Protein AF-A0A3E1E1W8-F1 (afdb_monomer)

Foldseek 3Di:
DPQDDADFDDPVQLVQCVQWQKGWFQALDRLVLLVVVLVLLQVLLLVLLVVCVVVVNHDDSPVVDGSFARLLVRCVVPVVSSVVSQCCQQPPQGLNPLDQSVLCVQLPPSVLSRVCSNQVHQFKKWFSRKGKQWQHAPDPLSKFAWAQLCLLWDQLLLVFWKKKKKAWNAFDDQQAKAKWWRINQLVDGHWAWAFDPRNRHTYDDCVGDSDHSVNIDGRGHGHNMIMIGTSSIIMIIHHHNDNTITIIMIIIMGHPPRDALPPLDQPDADPQQDGDPVSVVPDLGSRFPPRLMAGSGDPPCRVRHDDSVSSVVSSVSVSSHDGDNPSHDDHHHDDPPDPDPDPDPPPPDDDDD

Nearest PDB structures (foldseek):
  7vbq-assembly1_B  TM=6.389E-01  e=2.151E-09  Talaromyces purpureogenus
  7eyr-assembly2_A  TM=6.290E-01  e=1.164E-08  Aspergillus sp.
  7eyr-assembly1_D-2  TM=5.834E-01  e=2.420E-08  Aspergillus sp.
  5zm2-assembly2_C  TM=5.161E-01  e=5.601E-09  Aspergillus stellatus
  7eyu-assembly1_B  TM=5.564E-01  e=1.046E-07  Aspergillus sp.

Radius of gyration: 21.66 Å; Cα contacts (8 Å, |Δi|>4): 683; chains: 1; bounding box: 50×72×65 Å

Mean predicted aligned error: 8.43 Å

Structure (mmCIF, N/CA/C/O backbone):
data_AF-A0A3E1E1W8-F1
#
_entry.id   AF-A0A3E1E1W8-F1
#
loop_
_atom_site.group_PDB
_atom_site.id
_atom_site.type_symbol
_atom_site.label_atom_id
_atom_site.label_alt_id
_atom_site.label_comp_id
_atom_site.label_asym_id
_atom_site.label_entity_id
_atom_site.label_seq_id
_atom_site.pdbx_PDB_ins_code
_atom_site.Cartn_x
_atom_site.Cartn_y
_atom_site.Cartn_z
_atom_site.occupancy
_atom_site.B_iso_or_equiv
_atom_site.auth_seq_id
_atom_site.auth_comp_id
_atom_site.auth_asym_id
_atom_site.auth_atom_id
_atom_site.pdbx_PDB_model_num
ATOM 1 N N . MET A 1 1 ? -23.566 7.976 -18.040 1.00 38.72 1 MET A N 1
ATOM 2 C CA . MET A 1 1 ? -23.782 7.044 -16.908 1.00 38.72 1 MET A CA 1
ATOM 3 C C . MET A 1 1 ? -23.600 7.811 -15.607 1.00 38.72 1 MET A C 1
ATOM 5 O O . MET A 1 1 ? -22.577 8.464 -15.456 1.00 38.72 1 MET A O 1
ATOM 9 N N . LYS A 1 2 ? -24.592 7.808 -14.705 1.00 37.69 2 LYS A N 1
ATOM 10 C CA . LYS A 1 2 ? -24.452 8.434 -13.379 1.00 37.69 2 LYS A CA 1
ATOM 11 C C . LYS A 1 2 ? -23.444 7.612 -12.574 1.00 37.69 2 LYS A C 1
ATOM 13 O O . LYS A 1 2 ? -23.681 6.432 -12.341 1.00 37.69 2 LYS A O 1
ATOM 18 N N . VAL A 1 3 ? -22.327 8.222 -12.187 1.00 45.84 3 VAL A N 1
ATOM 19 C CA . VAL A 1 3 ? -21.350 7.595 -11.290 1.00 45.84 3 VAL A CA 1
ATOM 20 C C . VAL A 1 3 ? -22.060 7.276 -9.965 1.00 45.84 3 VAL A C 1
ATOM 22 O O . VAL A 1 3 ? -22.682 8.181 -9.397 1.00 45.84 3 VAL A O 1
ATOM 25 N N . PRO A 1 4 ? -22.015 6.030 -9.459 1.00 51.06 4 PRO A N 1
ATOM 26 C CA . PRO A 1 4 ? 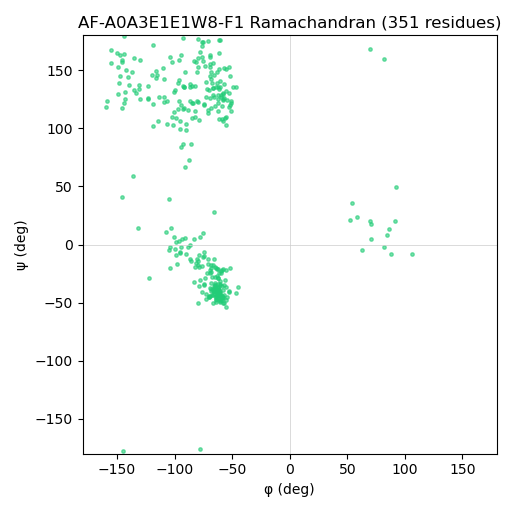-22.579 5.707 -8.156 1.00 51.06 4 PRO A CA 1
ATOM 27 C C . PRO A 1 4 ? -21.920 6.575 -7.079 1.00 51.06 4 PRO A C 1
ATOM 29 O O . PRO A 1 4 ? -20.697 6.591 -6.949 1.00 51.06 4 PRO A O 1
ATOM 32 N N . LYS A 1 5 ? -22.721 7.310 -6.301 1.00 53.84 5 LYS A N 1
ATOM 33 C CA . LYS A 1 5 ? -22.220 8.003 -5.106 1.00 53.84 5 LYS A CA 1
ATOM 34 C C . LYS A 1 5 ? -21.675 6.950 -4.136 1.00 53.84 5 LYS A C 1
ATOM 36 O O . LYS A 1 5 ? -22.346 5.939 -3.910 1.00 53.84 5 LYS A O 1
ATOM 41 N N . SER A 1 6 ? -20.488 7.180 -3.572 1.00 63.56 6 SER A N 1
ATOM 42 C CA . SER A 1 6 ? -19.969 6.300 -2.521 1.00 63.56 6 SER A CA 1
ATOM 43 C C . SER A 1 6 ? -20.934 6.323 -1.335 1.00 63.56 6 SER A C 1
ATOM 45 O O . SER A 1 6 ? -21.500 7.368 -0.998 1.00 63.56 6 SER A O 1
ATOM 47 N N . LYS A 1 7 ? -21.149 5.163 -0.720 1.00 76.50 7 LYS A N 1
ATOM 48 C CA . LYS A 1 7 ? -22.004 5.026 0.459 1.00 76.50 7 LYS A CA 1
ATOM 49 C C . LYS A 1 7 ? -21.125 4.741 1.678 1.00 76.50 7 LYS A C 1
ATOM 51 O O . LYS A 1 7 ? -20.144 4.011 1.530 1.00 76.50 7 LYS A O 1
ATOM 56 N N . PRO A 1 8 ? -21.450 5.296 2.858 1.00 88.94 8 PRO A N 1
ATOM 57 C CA . PRO A 1 8 ? -20.853 4.846 4.111 1.00 88.94 8 PRO A CA 1
ATOM 58 C C . PRO A 1 8 ? -21.004 3.329 4.274 1.00 88.94 8 PRO A C 1
ATOM 60 O O . PRO A 1 8 ? -21.952 2.743 3.741 1.00 88.94 8 PRO A O 1
ATOM 63 N N . LEU A 1 9 ? -20.091 2.702 5.019 1.00 96.44 9 LEU A N 1
ATOM 64 C CA . LEU A 1 9 ? -20.231 1.290 5.365 1.00 96.44 9 LEU A CA 1
ATOM 65 C C . LEU A 1 9 ? -21.503 1.080 6.195 1.00 96.44 9 LEU A C 1
ATOM 67 O O . LEU A 1 9 ? -21.795 1.842 7.115 1.00 96.44 9 LEU A O 1
ATOM 71 N N . THR A 1 10 ? -22.258 0.040 5.857 1.00 97.00 10 THR A N 1
ATOM 72 C CA . THR A 1 10 ? -23.434 -0.390 6.624 1.00 97.00 10 THR A CA 1
ATOM 73 C C . THR A 1 10 ? -23.018 -1.107 7.906 1.00 97.00 10 THR A C 1
ATOM 75 O O . THR A 1 10 ? -21.930 -1.681 7.978 1.00 97.00 10 THR A O 1
ATOM 78 N N . SER A 1 11 ? -23.907 -1.161 8.901 1.00 97.44 11 SER A N 1
ATOM 79 C CA . SER A 1 11 ? -23.671 -1.943 10.121 1.00 97.44 11 SER A CA 1
ATOM 80 C C . SER A 1 11 ? -23.404 -3.421 9.822 1.00 97.44 11 SER A C 1
ATOM 82 O O . SER A 1 11 ? -22.542 -4.008 10.468 1.00 97.44 11 SER A O 1
ATOM 84 N N . GLN A 1 12 ? -24.051 -4.007 8.800 1.00 98.25 12 GLN A N 1
ATOM 85 C CA . GLN A 1 12 ? -23.760 -5.386 8.387 1.00 98.25 12 GLN A CA 1
ATOM 86 C C . GLN A 1 12 ? -22.336 -5.540 7.839 1.00 98.25 12 GLN A C 1
ATOM 88 O O . GLN A 1 12 ? -21.677 -6.532 8.126 1.00 98.25 12 GLN A O 1
ATOM 93 N N . GLN A 1 13 ? -21.831 -4.567 7.074 1.00 98.44 13 GLN A N 1
ATOM 94 C CA . GLN A 1 13 ? -20.452 -4.602 6.571 1.00 98.44 13 GLN A CA 1
ATOM 95 C C . GLN A 1 13 ? -19.421 -4.444 7.693 1.00 98.44 13 GLN A C 1
ATOM 97 O O . GLN A 1 13 ? -18.386 -5.108 7.661 1.00 98.44 13 GLN A O 1
ATOM 102 N N . VAL A 1 14 ? -19.700 -3.590 8.682 1.00 98.56 14 VAL A N 1
ATOM 103 C CA . VAL A 1 14 ? -18.845 -3.438 9.869 1.00 98.56 14 VAL A CA 1
ATOM 104 C C . VAL A 1 14 ? -18.831 -4.738 10.676 1.00 98.56 14 VAL A C 1
ATOM 106 O O . VAL A 1 14 ? -17.761 -5.249 10.997 1.00 98.56 14 VAL A O 1
ATOM 109 N N . GLN A 1 15 ? -20.001 -5.329 10.931 1.00 98.56 15 GLN A N 1
ATOM 110 C CA . GLN A 1 15 ? -20.110 -6.619 11.612 1.00 98.56 15 GLN A CA 1
ATOM 111 C C . GLN A 1 15 ? -19.355 -7.724 10.858 1.00 98.56 15 GLN A C 1
ATOM 113 O O . GLN A 1 15 ? -18.538 -8.417 11.461 1.00 98.56 15 GLN A O 1
ATOM 118 N N . PHE A 1 16 ? -19.549 -7.823 9.539 1.00 98.69 16 PHE A N 1
ATOM 119 C CA . PHE A 1 16 ? -18.832 -8.769 8.683 1.00 98.69 16 PHE A CA 1
ATOM 120 C C . PHE A 1 16 ? -17.314 -8.625 8.828 1.00 98.69 16 PHE A C 1
ATOM 122 O O . PHE A 1 16 ? -16.615 -9.618 8.991 1.00 98.69 16 PHE A O 1
ATOM 129 N N . PHE A 1 17 ? -16.791 -7.396 8.829 1.00 98.69 17 PHE A N 1
ATOM 130 C CA . PHE A 1 17 ? -15.360 -7.158 9.007 1.00 98.69 17 PHE A CA 1
ATOM 131 C C . PHE A 1 17 ? -14.835 -7.694 10.346 1.00 98.69 17 PHE A C 1
ATOM 133 O O . PHE A 1 17 ? -13.799 -8.359 10.381 1.00 98.69 17 PHE A O 1
ATOM 140 N N . HIS A 1 18 ? -15.543 -7.447 11.451 1.00 98.38 18 HIS A N 1
ATOM 141 C CA . HIS A 1 18 ? -15.140 -7.966 12.762 1.00 98.38 18 HIS A CA 1
ATOM 142 C C . HIS A 1 18 ? -15.272 -9.493 12.853 1.00 98.38 18 HIS A C 1
ATOM 144 O O . HIS A 1 18 ? -14.469 -10.154 13.525 1.00 98.38 18 HIS A O 1
ATOM 150 N N . GLU A 1 19 ? -16.256 -10.067 12.162 1.00 98.31 19 GLU A N 1
ATOM 151 C CA . GLU A 1 19 ? -16.491 -11.506 12.122 1.00 98.31 19 GLU A CA 1
ATOM 152 C C . GLU A 1 19 ? -15.442 -12.253 11.298 1.00 98.31 19 GLU A C 1
ATOM 154 O O . GLU A 1 19 ? -14.867 -13.232 11.778 1.00 98.31 19 GLU A O 1
ATOM 159 N N . GLU A 1 20 ? -15.148 -11.750 10.104 1.00 98.44 20 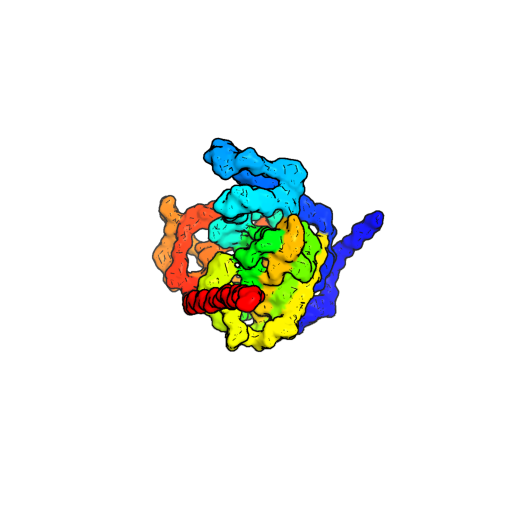GLU A N 1
ATOM 160 C CA . GLU A 1 20 ? -14.332 -12.413 9.091 1.00 98.44 20 GLU A CA 1
ATOM 161 C C . GLU A 1 20 ? -12.872 -11.944 9.070 1.00 98.44 20 GLU A C 1
ATOM 163 O O . GLU A 1 20 ? -12.020 -12.621 8.499 1.00 98.44 20 GLU A O 1
ATOM 168 N N . GLY A 1 21 ? -12.560 -10.801 9.682 1.00 98.31 21 GLY A N 1
ATOM 169 C CA . GLY A 1 21 ? -11.220 -10.202 9.684 1.00 98.31 21 GLY A CA 1
ATOM 170 C C . GLY A 1 21 ? -10.896 -9.398 8.424 1.00 98.31 21 GLY A C 1
ATOM 171 O O . GLY A 1 21 ? -9.827 -8.791 8.339 1.00 98.31 21 GLY A O 1
ATOM 172 N N . TYR A 1 22 ? -11.816 -9.354 7.458 1.00 98.75 22 TYR A N 1
ATOM 173 C CA . TYR A 1 22 ? -11.664 -8.614 6.213 1.00 98.75 22 TYR A CA 1
ATOM 174 C C . TYR A 1 22 ? -13.002 -8.067 5.702 1.00 98.75 22 TYR A C 1
ATOM 176 O O . TYR A 1 22 ? -14.071 -8.527 6.092 1.00 98.75 22 TYR A O 1
ATOM 184 N N . LEU A 1 23 ? -12.942 -7.101 4.786 1.00 98.75 23 LEU A N 1
ATOM 185 C CA . LEU A 1 23 ? -14.091 -6.600 4.034 1.00 98.75 23 LEU A CA 1
ATOM 186 C C . LEU A 1 23 ? -13.638 -6.134 2.650 1.00 98.75 23 LEU A C 1
ATOM 188 O O . LEU A 1 23 ? -12.725 -5.322 2.532 1.00 98.75 23 LEU A O 1
ATOM 192 N N . ILE A 1 24 ? -14.309 -6.600 1.596 1.00 98.50 24 ILE A N 1
ATOM 193 C CA . ILE A 1 24 ? -14.113 -6.091 0.233 1.00 98.50 24 ILE A CA 1
ATOM 194 C C . ILE A 1 24 ? -15.231 -5.088 -0.052 1.00 98.50 24 ILE A C 1
ATOM 196 O O . ILE A 1 24 ? -16.389 -5.469 -0.213 1.00 98.50 24 ILE A O 1
ATOM 200 N N . ALA A 1 25 ? -14.891 -3.803 -0.116 1.00 97.81 25 ALA A N 1
ATOM 201 C CA . ALA A 1 25 ? -15.823 -2.729 -0.435 1.00 97.81 25 ALA A CA 1
ATOM 202 C C . ALA A 1 25 ? -15.545 -2.221 -1.862 1.00 97.81 25 ALA A C 1
ATOM 204 O O . ALA A 1 25 ? -14.565 -1.509 -2.069 1.00 97.81 25 ALA A O 1
ATOM 205 N N . PRO A 1 26 ? -16.362 -2.566 -2.872 1.00 95.88 26 PRO A N 1
ATOM 206 C CA . PRO A 1 26 ? -16.028 -2.333 -4.283 1.00 95.88 26 PRO A CA 1
ATOM 207 C C . PRO A 1 26 ? -16.151 -0.871 -4.746 1.00 95.88 26 PRO A C 1
ATOM 209 O O . PRO A 1 26 ? -15.828 -0.572 -5.888 1.00 95.88 26 PRO A O 1
ATOM 212 N N . ASN A 1 27 ? -16.654 0.037 -3.907 1.00 93.25 27 ASN A N 1
ATOM 213 C CA . ASN A 1 27 ? -17.068 1.383 -4.315 1.00 93.25 27 ASN A CA 1
ATOM 214 C C . ASN A 1 27 ? -16.821 2.452 -3.235 1.00 93.25 27 ASN A C 1
ATOM 216 O O . ASN A 1 27 ? -17.666 3.325 -3.008 1.00 93.25 27 ASN A O 1
ATOM 220 N N . VAL A 1 28 ? -15.671 2.381 -2.557 1.00 96.44 28 VAL A N 1
ATOM 221 C CA . VAL A 1 28 ? -15.261 3.414 -1.587 1.00 96.44 28 VAL A CA 1
ATOM 222 C C . VAL A 1 28 ? -14.930 4.718 -2.309 1.00 96.44 28 VAL A C 1
ATOM 224 O O . VAL A 1 28 ? -15.396 5.776 -1.897 1.00 96.44 28 VAL A O 1
ATOM 227 N N . PHE A 1 29 ? -14.188 4.638 -3.411 1.00 96.44 29 PHE A N 1
ATOM 228 C CA . PHE A 1 29 ? -13.857 5.755 -4.286 1.00 96.44 29 PHE A CA 1
ATOM 229 C C . PHE A 1 29 ? -14.588 5.623 -5.623 1.00 96.44 29 PHE A C 1
ATOM 231 O O . PHE A 1 29 ? -14.852 4.527 -6.118 1.00 96.44 29 PHE A O 1
ATOM 238 N N . ASN A 1 30 ? -14.860 6.757 -6.257 1.00 94.25 30 ASN A N 1
ATOM 239 C CA . ASN A 1 30 ? -15.028 6.805 -7.701 1.00 94.25 30 ASN A CA 1
ATOM 240 C C . ASN A 1 30 ? -13.639 6.608 -8.340 1.00 94.25 30 ASN A C 1
ATOM 242 O O . ASN A 1 30 ? -12.708 7.293 -7.919 1.00 94.25 30 ASN A O 1
ATOM 246 N N . PRO A 1 31 ? -13.470 5.752 -9.366 1.00 94.69 31 PRO A N 1
ATOM 247 C CA . PRO A 1 31 ? -12.201 5.614 -10.084 1.00 94.69 31 PRO A CA 1
ATOM 248 C C . PRO A 1 31 ? -11.521 6.942 -10.452 1.00 94.69 31 PRO A C 1
ATOM 250 O O . PRO A 1 31 ? -10.301 7.041 -10.345 1.00 94.69 31 PRO A O 1
ATOM 253 N N . ALA A 1 32 ? -12.302 7.972 -10.808 1.00 96.12 32 ALA A N 1
ATOM 254 C CA . ALA A 1 32 ? -11.789 9.305 -11.135 1.00 96.12 32 ALA A CA 1
ATOM 255 C C . ALA A 1 32 ? -11.056 9.998 -9.967 1.00 96.12 32 ALA A C 1
ATOM 257 O O . ALA A 1 32 ? -10.143 10.778 -10.210 1.00 96.12 32 ALA A O 1
ATOM 258 N N . GLU A 1 33 ? -11.411 9.693 -8.714 1.00 96.69 33 GLU A N 1
ATOM 259 C CA . GLU A 1 33 ? -10.742 10.226 -7.514 1.00 96.69 33 GLU A CA 1
ATOM 260 C C . GLU A 1 33 ? -9.335 9.632 -7.323 1.00 96.69 33 GLU A C 1
ATOM 262 O O . GLU A 1 33 ? -8.528 10.195 -6.595 1.00 96.69 33 GLU A O 1
ATOM 267 N N . LEU A 1 34 ? -9.012 8.518 -7.996 1.00 97.94 34 LEU A N 1
ATOM 268 C CA . LEU A 1 34 ? -7.686 7.889 -7.957 1.00 97.94 34 LEU A CA 1
ATOM 269 C C . LEU A 1 34 ? -6.804 8.259 -9.164 1.00 97.94 34 LEU A C 1
ATOM 271 O O . LEU A 1 34 ? -5.617 7.922 -9.185 1.00 97.94 34 LEU A O 1
ATOM 275 N N . GLU A 1 35 ? -7.351 8.930 -10.183 1.00 98.00 35 GLU A N 1
ATOM 276 C CA . GLU A 1 35 ? -6.584 9.320 -11.374 1.00 98.00 35 GLU A CA 1
ATOM 277 C C . GLU A 1 35 ? -5.475 10.353 -11.101 1.00 98.00 35 GLU A C 1
ATOM 279 O O . GLU A 1 35 ? -4.412 10.200 -11.708 1.00 98.00 35 GLU A O 1
ATOM 284 N N . PRO A 1 36 ? -5.624 11.339 -10.186 1.00 98.62 36 PRO A N 1
ATOM 285 C CA . PRO A 1 36 ? -4.515 12.220 -9.812 1.00 98.62 36 PRO A CA 1
ATOM 286 C C . PRO A 1 36 ? -3.292 11.434 -9.326 1.00 98.62 36 PRO A C 1
ATOM 288 O O . PRO A 1 36 ? -2.196 11.600 -9.860 1.00 98.62 36 PRO A O 1
ATOM 291 N N . LEU A 1 37 ? -3.491 10.471 -8.419 1.00 98.56 37 LEU A N 1
ATOM 292 C CA . LEU A 1 37 ? -2.411 9.615 -7.925 1.00 98.56 37 LEU A CA 1
ATOM 293 C C . LEU A 1 37 ? -1.798 8.754 -9.040 1.00 98.56 37 LEU A C 1
ATOM 295 O O . LEU A 1 37 ? -0.576 8.626 -9.128 1.00 98.56 37 LEU A O 1
ATOM 299 N N . ARG A 1 38 ? -2.619 8.180 -9.928 1.00 98.31 38 ARG A N 1
ATOM 300 C CA . ARG A 1 38 ? -2.123 7.411 -11.087 1.00 98.31 38 ARG A CA 1
ATOM 301 C C . ARG A 1 38 ? -1.260 8.268 -12.010 1.00 98.31 38 ARG A C 1
ATOM 303 O O . ARG A 1 38 ? -0.216 7.805 -12.472 1.00 98.31 38 ARG A O 1
ATOM 310 N N . LYS A 1 39 ? -1.673 9.511 -12.266 1.00 98.56 39 LYS A N 1
ATOM 311 C CA . LYS A 1 39 ? -0.913 10.471 -13.070 1.00 98.56 39 LYS A CA 1
ATOM 312 C C . LYS A 1 39 ? 0.414 10.819 -12.393 1.00 98.56 39 LYS A C 1
ATOM 314 O O . LYS A 1 39 ? 1.452 10.671 -13.034 1.00 98.56 39 LYS A O 1
ATOM 319 N N . ALA A 1 40 ? 0.396 11.161 -11.107 1.00 98.56 40 ALA A N 1
ATOM 320 C CA . ALA A 1 40 ? 1.594 11.515 -10.347 1.00 98.56 40 ALA A CA 1
ATOM 321 C C . ALA A 1 40 ? 2.612 10.356 -10.289 1.00 98.56 40 ALA A C 1
ATOM 323 O O . ALA A 1 40 ? 3.811 10.546 -10.503 1.00 98.56 40 ALA A O 1
ATOM 324 N N . LEU A 1 41 ? 2.144 9.115 -10.106 1.00 98.44 41 LEU A N 1
ATOM 325 C CA . LEU A 1 41 ? 3.000 7.926 -10.190 1.00 98.44 41 LEU A CA 1
ATOM 326 C C . LEU A 1 41 ? 3.567 7.717 -11.601 1.00 98.44 41 LEU A C 1
ATOM 328 O O . LEU A 1 41 ? 4.732 7.342 -11.753 1.00 98.44 41 LEU A O 1
ATOM 332 N N . HIS A 1 42 ? 2.774 7.958 -12.648 1.00 98.50 42 HIS A N 1
ATOM 333 C CA . HIS A 1 42 ? 3.254 7.856 -14.025 1.00 98.50 42 HIS A CA 1
ATOM 334 C C . HIS A 1 42 ? 4.331 8.906 -14.342 1.00 98.50 42 HIS A C 1
ATOM 336 O O . HIS A 1 42 ? 5.327 8.587 -14.994 1.00 98.50 42 HIS A O 1
ATOM 342 N N . GLU A 1 43 ? 4.168 10.130 -13.847 1.00 98.44 43 GLU A N 1
ATOM 343 C CA . GLU A 1 43 ? 5.152 11.209 -13.964 1.00 98.44 43 GLU A CA 1
ATOM 344 C C . GLU A 1 43 ? 6.434 10.894 -13.184 1.00 98.44 43 GLU A C 1
ATOM 346 O O . GLU A 1 43 ? 7.534 11.115 -13.689 1.00 98.44 43 GLU A O 1
ATOM 351 N N . ALA A 1 44 ? 6.327 10.275 -12.007 1.00 98.06 44 ALA A N 1
ATOM 352 C CA . ALA A 1 44 ? 7.487 9.798 -11.256 1.00 98.06 44 ALA A CA 1
ATOM 353 C C . ALA A 1 44 ? 8.271 8.709 -12.014 1.00 98.06 44 ALA A C 1
ATOM 355 O O . ALA A 1 44 ? 9.506 8.731 -12.038 1.00 98.06 44 ALA A O 1
ATOM 356 N N . ILE A 1 45 ? 7.571 7.792 -12.697 1.00 98.25 45 ILE A N 1
ATOM 357 C CA . ILE A 1 45 ? 8.196 6.818 -13.607 1.00 98.25 45 ILE A CA 1
ATOM 358 C C . ILE A 1 45 ? 8.893 7.540 -14.768 1.00 98.25 45 ILE A C 1
ATOM 360 O O . ILE A 1 45 ? 10.030 7.198 -15.092 1.00 98.25 45 ILE A O 1
ATOM 364 N N . ASP A 1 46 ? 8.246 8.538 -15.384 1.00 98.31 46 ASP A N 1
ATOM 365 C CA . ASP A 1 46 ? 8.831 9.335 -16.473 1.00 98.31 46 ASP A CA 1
ATOM 366 C C . ASP A 1 46 ? 10.121 10.026 -16.036 1.00 98.31 46 ASP A C 1
ATOM 368 O O . ASP A 1 46 ? 11.154 9.881 -16.693 1.00 98.31 46 ASP A O 1
ATOM 372 N N . LYS A 1 47 ? 10.076 10.714 -14.892 1.00 98.12 47 LYS A N 1
ATOM 373 C CA . LYS A 1 47 ? 11.219 11.405 -14.299 1.00 98.12 47 LYS A CA 1
ATOM 374 C C . LYS A 1 47 ? 12.390 10.448 -14.104 1.00 98.12 47 LYS A C 1
ATOM 376 O O . LYS A 1 47 ? 13.473 10.688 -14.638 1.00 98.12 47 LYS A O 1
ATOM 381 N N . LYS A 1 48 ? 12.172 9.320 -13.417 1.00 97.88 48 LYS A N 1
ATOM 382 C CA . LYS A 1 48 ? 13.247 8.353 -13.158 1.00 97.88 48 LYS A CA 1
ATOM 383 C C . LYS A 1 48 ? 13.769 7.707 -14.446 1.00 97.88 48 LYS A C 1
ATOM 385 O O . LYS A 1 48 ? 14.971 7.496 -14.578 1.00 97.88 48 LYS A O 1
ATOM 390 N N . ALA A 1 49 ? 12.904 7.440 -15.426 1.00 98.06 49 ALA A N 1
ATOM 391 C CA . ALA A 1 49 ? 13.319 6.927 -16.731 1.00 98.06 49 ALA A CA 1
ATOM 392 C C . ALA A 1 49 ? 14.200 7.928 -17.502 1.00 98.06 49 ALA A C 1
ATOM 394 O O . ALA A 1 49 ? 15.174 7.522 -18.137 1.00 98.06 49 ALA A O 1
ATOM 395 N N . ARG A 1 50 ? 13.895 9.233 -17.436 1.00 98.38 50 ARG A N 1
ATOM 396 C CA . ARG A 1 50 ? 14.728 10.290 -18.035 1.00 98.38 50 ARG A CA 1
ATOM 397 C C . ARG A 1 50 ? 16.087 10.401 -17.362 1.00 98.38 50 ARG A C 1
ATOM 399 O O . ARG A 1 50 ? 17.079 10.491 -18.074 1.00 98.38 50 ARG A O 1
ATOM 406 N N . GLU A 1 51 ? 16.141 10.328 -16.034 1.00 98.31 51 GLU A N 1
ATOM 407 C CA . GLU A 1 51 ? 17.404 10.296 -15.284 1.00 98.31 51 GLU A CA 1
ATOM 408 C C . GLU A 1 51 ? 18.267 9.092 -15.700 1.00 98.31 51 GLU A C 1
ATOM 410 O O . GLU A 1 51 ? 19.447 9.244 -16.011 1.00 98.31 51 GLU A O 1
ATOM 415 N N . LEU A 1 52 ? 17.668 7.899 -15.802 1.00 98.25 52 LEU A N 1
ATOM 416 C CA . LEU A 1 52 ? 18.365 6.694 -16.264 1.00 98.25 52 LEU A CA 1
ATOM 417 C C . LEU A 1 52 ? 18.852 6.819 -17.713 1.00 98.25 52 LEU A C 1
ATOM 419 O O . LEU A 1 52 ? 19.950 6.366 -18.034 1.00 98.25 52 LEU A O 1
ATOM 423 N N . LYS A 1 53 ? 18.063 7.440 -18.595 1.00 97.75 53 LYS A N 1
ATOM 424 C CA . LYS A 1 53 ? 18.472 7.696 -19.980 1.00 97.75 53 LYS A CA 1
ATOM 425 C C . LYS A 1 53 ? 19.613 8.708 -20.065 1.00 97.75 53 LYS A C 1
ATOM 427 O O . LYS A 1 53 ? 20.560 8.467 -20.807 1.00 97.75 53 LYS A O 1
ATOM 432 N N . ALA A 1 54 ? 19.546 9.798 -19.303 1.00 98.19 54 ALA A N 1
ATOM 433 C CA . ALA A 1 54 ? 20.613 10.795 -19.226 1.00 98.19 54 ALA A CA 1
ATOM 434 C C . ALA A 1 54 ? 21.926 10.182 -18.709 1.00 98.19 54 ALA A C 1
ATOM 436 O O . ALA A 1 54 ? 22.995 10.519 -19.202 1.00 98.19 54 ALA A O 1
ATOM 437 N N . ALA A 1 55 ? 21.841 9.211 -17.796 1.00 97.69 55 ALA A N 1
ATOM 438 C CA . ALA A 1 55 ? 22.981 8.427 -17.323 1.00 97.69 55 ALA A CA 1
ATOM 439 C C . ALA A 1 55 ? 23.436 7.312 -18.294 1.00 97.69 55 ALA A C 1
ATOM 441 O O . ALA A 1 55 ? 24.246 6.468 -17.916 1.00 97.69 55 ALA A O 1
ATOM 442 N N . GLY A 1 56 ? 22.878 7.231 -19.508 1.00 97.50 56 GLY A N 1
ATOM 443 C CA . GLY A 1 56 ? 23.209 6.199 -20.499 1.00 97.50 56 GLY A CA 1
ATOM 444 C C . GLY A 1 56 ? 22.710 4.787 -20.162 1.00 97.50 56 GLY A C 1
ATOM 445 O O . GLY A 1 56 ? 22.979 3.848 -20.908 1.00 97.50 56 GLY A O 1
ATOM 446 N N . LYS A 1 57 ? 21.953 4.613 -19.070 1.00 97.00 57 LYS A N 1
ATOM 447 C CA . LYS A 1 57 ? 21.472 3.305 -18.596 1.00 97.00 57 LYS A CA 1
ATOM 448 C C . LYS A 1 57 ? 20.217 2.822 -19.317 1.00 97.00 57 LYS A C 1
ATOM 450 O O . LYS A 1 57 ? 19.925 1.630 -19.285 1.00 97.00 57 LYS A O 1
ATOM 455 N N . LEU A 1 58 ? 19.464 3.716 -19.962 1.00 96.38 58 LEU A N 1
ATOM 456 C CA . LEU A 1 58 ? 18.205 3.392 -20.637 1.00 96.38 58 LEU A CA 1
ATOM 457 C C . LEU A 1 58 ? 18.174 3.934 -22.074 1.00 96.38 58 LEU A C 1
ATOM 459 O O . LEU A 1 58 ? 18.316 5.133 -22.295 1.00 96.38 58 LEU A O 1
ATOM 463 N N . LYS A 1 59 ? 17.921 3.063 -23.060 1.00 94.88 59 LYS A N 1
ATOM 464 C CA . LYS A 1 59 ? 17.820 3.456 -24.481 1.00 94.88 59 LYS A CA 1
ATOM 465 C C . LYS A 1 59 ? 16.450 4.067 -24.812 1.00 94.88 59 LYS A C 1
ATOM 467 O O . LYS A 1 59 ? 16.357 5.160 -25.387 1.00 94.88 59 LYS A O 1
ATOM 472 N N . ASN A 1 60 ? 15.378 3.376 -24.420 1.00 96.50 60 ASN A N 1
ATOM 473 C CA . ASN A 1 60 ? 13.998 3.746 -24.726 1.00 96.50 60 ASN A CA 1
ATOM 474 C C . ASN A 1 60 ? 13.253 4.236 -23.475 1.00 96.50 60 ASN A C 1
ATOM 476 O O . ASN A 1 60 ? 13.197 3.550 -22.462 1.00 96.50 60 ASN A O 1
ATOM 480 N N . LEU A 1 61 ? 12.644 5.423 -23.559 1.00 96.88 61 LEU A N 1
ATOM 481 C CA . LEU A 1 61 ? 11.832 5.985 -22.472 1.00 96.88 61 LEU A CA 1
ATOM 482 C C . LEU A 1 61 ? 10.447 5.339 -22.363 1.00 96.88 61 LEU A C 1
ATOM 484 O O . LEU A 1 61 ? 9.782 5.513 -21.340 1.00 96.88 61 LEU A O 1
ATOM 488 N N . HIS A 1 62 ? 9.992 4.665 -23.426 1.00 97.81 62 HIS A N 1
ATOM 489 C CA . HIS A 1 62 ? 8.645 4.107 -23.557 1.00 97.81 62 HIS A CA 1
ATOM 490 C C . HIS A 1 62 ? 7.532 5.145 -23.332 1.00 97.81 62 HIS A C 1
ATOM 492 O O . HIS A 1 62 ? 6.480 4.827 -22.787 1.00 97.81 62 HIS A O 1
ATOM 498 N N . SER A 1 63 ? 7.746 6.395 -23.759 1.00 96.00 63 SER A N 1
ATOM 499 C CA . SER A 1 63 ? 6.849 7.536 -23.489 1.00 96.00 63 SER A CA 1
ATOM 500 C C . SER A 1 63 ? 5.455 7.422 -24.115 1.00 96.00 63 SER A C 1
ATOM 502 O O . SER A 1 63 ? 4.531 8.087 -23.663 1.00 96.00 63 SER A O 1
ATOM 504 N N . ARG A 1 64 ? 5.285 6.573 -25.138 1.00 96.88 64 ARG A N 1
ATOM 505 C CA . ARG A 1 64 ? 3.975 6.275 -25.747 1.00 96.88 64 ARG A CA 1
ATOM 506 C C . ARG A 1 64 ? 3.155 5.253 -24.949 1.00 96.88 64 ARG A C 1
ATOM 508 O O . ARG A 1 64 ? 1.981 5.061 -25.247 1.00 96.88 64 ARG A O 1
ATOM 515 N N . LEU A 1 65 ? 3.759 4.558 -23.981 1.00 97.69 65 LEU A N 1
ATOM 516 C CA . LEU A 1 65 ? 3.055 3.586 -23.146 1.00 97.69 65 LEU A CA 1
ATOM 517 C C . LEU A 1 65 ? 2.409 4.279 -21.947 1.00 97.69 65 LEU A C 1
ATOM 519 O O . LEU A 1 65 ? 3.022 5.118 -21.295 1.00 97.69 65 LEU A O 1
ATOM 523 N N . GLY A 1 66 ? 1.179 3.877 -21.630 1.00 96.94 66 GLY A N 1
ATOM 524 C CA . GLY A 1 66 ? 0.463 4.370 -20.456 1.00 96.94 66 GLY A CA 1
ATOM 525 C C . GLY A 1 66 ? 0.954 3.771 -19.133 1.00 96.94 66 GLY A C 1
ATOM 526 O O . GLY A 1 66 ? 1.740 2.815 -19.102 1.00 96.94 66 GLY A O 1
ATOM 527 N N . PHE A 1 67 ? 0.392 4.292 -18.038 1.00 97.19 67 PHE A N 1
ATOM 528 C CA . PHE A 1 67 ? 0.717 3.954 -16.645 1.00 97.19 67 PHE A CA 1
ATOM 529 C C . PHE A 1 67 ? 0.812 2.442 -16.366 1.00 97.19 67 PHE A C 1
ATOM 531 O O . PHE A 1 67 ? 1.751 1.964 -15.728 1.00 97.19 67 PHE A O 1
ATOM 538 N N . ASN A 1 68 ? -0.104 1.651 -16.930 1.00 97.06 68 ASN A N 1
ATOM 539 C CA . ASN A 1 68 ? -0.179 0.210 -16.674 1.00 97.06 68 ASN A CA 1
ATOM 540 C C . ASN A 1 68 ? 0.847 -0.624 -17.461 1.00 97.06 68 ASN A C 1
ATOM 542 O O . ASN A 1 68 ? 0.967 -1.822 -17.218 1.00 97.06 68 ASN A O 1
ATOM 546 N N . LYS A 1 69 ? 1.578 -0.043 -18.421 1.00 97.62 69 LYS A N 1
ATOM 547 C CA . LYS A 1 69 ? 2.504 -0.789 -19.300 1.00 97.62 69 LYS A CA 1
ATOM 548 C C . LYS A 1 69 ? 3.940 -0.281 -19.245 1.00 97.62 69 LYS A C 1
ATOM 550 O O . LYS A 1 69 ? 4.866 -1.069 -19.430 1.00 97.62 69 LYS A O 1
ATOM 555 N N . ARG A 1 70 ? 4.141 1.008 -18.964 1.00 97.75 70 ARG A N 1
ATOM 556 C CA . ARG A 1 70 ? 5.450 1.656 -19.084 1.00 97.75 70 ARG A CA 1
ATOM 557 C C . ARG A 1 70 ? 6.525 1.052 -18.180 1.00 97.75 70 ARG A C 1
ATOM 559 O O . ARG A 1 70 ? 7.604 0.728 -18.668 1.00 97.75 70 ARG A O 1
ATOM 566 N N . LEU A 1 71 ? 6.223 0.833 -16.898 1.00 97.50 71 LEU A N 1
ATOM 567 C CA . LEU A 1 71 ? 7.182 0.226 -15.967 1.00 97.50 71 LEU A CA 1
ATOM 568 C C . LEU A 1 71 ? 7.590 -1.190 -16.405 1.00 97.50 71 LEU A C 1
ATOM 570 O O . LEU A 1 71 ? 8.768 -1.528 -16.367 1.00 97.50 71 LEU A O 1
ATOM 574 N N . ALA A 1 72 ? 6.640 -2.003 -16.877 1.00 96.75 72 ALA A N 1
ATOM 575 C CA . ALA A 1 72 ? 6.934 -3.350 -17.365 1.00 96.75 72 ALA A CA 1
ATOM 576 C C . ALA A 1 72 ? 7.821 -3.345 -18.620 1.00 96.75 72 ALA A C 1
ATOM 578 O O . ALA A 1 72 ? 8.628 -4.254 -18.797 1.00 96.75 72 ALA A O 1
ATOM 579 N N . ALA A 1 73 ? 7.689 -2.338 -19.487 1.00 97.19 73 ALA A N 1
ATOM 580 C CA . ALA A 1 73 ? 8.554 -2.183 -20.653 1.00 97.19 73 ALA A CA 1
ATOM 581 C C . ALA A 1 73 ? 9.984 -1.783 -20.256 1.00 97.19 73 ALA A C 1
ATOM 583 O O . ALA A 1 73 ? 10.932 -2.405 -20.723 1.00 97.19 73 ALA A O 1
ATOM 584 N N . ILE A 1 74 ? 10.139 -0.834 -19.323 1.00 97.50 74 ILE A N 1
ATOM 585 C CA . ILE A 1 74 ? 11.453 -0.472 -18.758 1.00 97.50 74 ILE A CA 1
ATOM 586 C C . ILE A 1 74 ? 12.116 -1.695 -18.114 1.00 97.50 74 ILE A C 1
ATOM 588 O O . ILE A 1 74 ? 13.288 -1.963 -18.362 1.00 97.50 74 ILE A O 1
ATOM 592 N N . TYR A 1 75 ? 11.356 -2.468 -17.334 1.00 95.94 75 TYR A N 1
ATOM 593 C CA . TYR A 1 75 ? 11.852 -3.686 -16.693 1.00 95.94 75 TYR A CA 1
ATOM 594 C C . TYR A 1 75 ? 12.289 -4.749 -17.711 1.00 95.94 75 TYR A C 1
ATOM 596 O O . TYR A 1 75 ? 13.271 -5.451 -17.492 1.00 95.94 75 TYR A O 1
ATOM 604 N N . ARG A 1 76 ? 11.569 -4.878 -18.832 1.00 94.88 76 ARG A N 1
ATOM 605 C CA . ARG A 1 76 ? 11.915 -5.820 -19.907 1.00 94.88 76 ARG A CA 1
ATOM 606 C C . ARG A 1 76 ? 13.225 -5.446 -20.597 1.00 94.88 76 ARG A C 1
ATOM 608 O O . ARG A 1 76 ? 13.989 -6.343 -20.931 1.00 94.88 76 ARG A O 1
ATOM 615 N N . ASP A 1 77 ? 13.470 -4.154 -20.796 1.00 95.12 77 ASP A N 1
ATOM 616 C CA . ASP A 1 77 ? 14.729 -3.668 -21.366 1.00 95.12 77 ASP A CA 1
ATOM 617 C C . ASP A 1 77 ? 15.899 -3.872 -20.391 1.00 95.12 77 ASP A C 1
ATOM 619 O O . ASP A 1 77 ? 17.011 -4.180 -20.814 1.00 95.12 77 ASP A O 1
ATOM 623 N N . SER A 1 78 ? 15.662 -3.692 -19.086 1.00 95.75 78 SER A N 1
ATOM 624 C CA . SER A 1 78 ? 16.636 -3.966 -18.026 1.00 95.75 78 SER A CA 1
ATOM 625 C C . SER A 1 78 ? 15.947 -4.142 -16.670 1.00 95.75 78 SER A C 1
ATOM 627 O O . SER A 1 78 ? 15.338 -3.209 -16.135 1.00 95.75 78 SER A O 1
ATOM 629 N N . ALA A 1 79 ? 16.099 -5.332 -16.080 1.00 94.12 79 ALA A N 1
ATOM 630 C CA . ALA A 1 79 ? 15.559 -5.642 -14.758 1.00 94.12 79 ALA A CA 1
ATOM 631 C C . ALA A 1 79 ? 16.166 -4.749 -13.662 1.00 94.12 79 ALA A C 1
ATOM 633 O O . ALA A 1 79 ? 15.451 -4.325 -12.757 1.00 94.12 79 ALA A O 1
ATOM 634 N N . GLU A 1 80 ? 17.456 -4.408 -13.772 1.00 95.94 80 GLU A N 1
ATOM 635 C CA . GLU A 1 80 ? 18.137 -3.493 -12.847 1.00 95.94 80 GLU A CA 1
ATOM 636 C C . GLU A 1 80 ? 17.485 -2.105 -12.866 1.00 95.94 80 GLU A C 1
ATOM 638 O O . GLU A 1 80 ? 17.122 -1.570 -11.820 1.00 95.94 80 GLU A O 1
ATOM 643 N N . ASN A 1 81 ? 17.260 -1.546 -14.056 1.00 96.81 81 ASN A N 1
ATOM 644 C CA . ASN A 1 81 ? 16.631 -0.234 -14.199 1.00 96.81 81 ASN A CA 1
ATOM 645 C C . ASN A 1 81 ? 15.174 -0.246 -13.731 1.00 96.81 81 ASN A C 1
ATOM 647 O O . ASN A 1 81 ? 14.722 0.701 -13.088 1.00 96.81 81 ASN A O 1
ATOM 651 N N . GLY A 1 82 ? 14.438 -1.316 -14.040 1.00 95.75 82 GLY A N 1
ATOM 652 C CA . GLY A 1 82 ? 13.087 -1.512 -13.529 1.00 95.75 82 GLY A CA 1
ATOM 653 C C . GLY A 1 82 ? 13.053 -1.539 -11.998 1.00 95.75 82 GLY A C 1
ATOM 654 O O . GLY A 1 82 ? 12.234 -0.846 -11.397 1.00 95.75 82 GLY A O 1
ATOM 655 N N . ASP A 1 83 ? 13.987 -2.251 -11.363 1.00 94.25 83 ASP A N 1
ATOM 656 C CA . ASP A 1 83 ? 14.160 -2.264 -9.907 1.00 94.25 83 ASP A CA 1
ATOM 657 C C . ASP A 1 83 ? 14.517 -0.884 -9.347 1.00 94.25 83 ASP A C 1
ATOM 659 O O . ASP A 1 83 ? 14.002 -0.499 -8.298 1.00 94.25 83 ASP A O 1
ATOM 663 N N . THR A 1 84 ? 15.353 -0.107 -10.037 1.00 95.62 84 THR A N 1
ATOM 664 C CA . THR A 1 84 ? 15.656 1.277 -9.646 1.00 95.62 84 THR A CA 1
ATOM 665 C C . THR A 1 84 ? 14.407 2.156 -9.655 1.00 95.62 84 THR A C 1
ATOM 667 O O . THR A 1 84 ? 14.213 2.939 -8.725 1.00 95.62 84 THR A O 1
ATOM 670 N N . VAL A 1 85 ? 13.532 2.013 -10.656 1.00 96.06 85 VAL A N 1
ATOM 671 C CA . VAL A 1 85 ? 12.254 2.742 -10.689 1.00 96.06 85 VAL A CA 1
ATOM 672 C C . VAL A 1 85 ? 11.329 2.281 -9.560 1.00 96.06 85 VAL A C 1
ATOM 674 O O . VAL A 1 85 ? 10.749 3.121 -8.881 1.00 96.06 85 VAL A O 1
ATOM 677 N N . ILE A 1 86 ? 11.220 0.974 -9.302 1.00 94.25 86 ILE A N 1
ATOM 678 C CA . ILE A 1 86 ? 10.389 0.446 -8.205 1.00 94.25 86 ILE A CA 1
ATOM 679 C C . ILE A 1 86 ? 10.873 0.977 -6.852 1.00 94.25 86 ILE A C 1
ATOM 681 O O . ILE A 1 86 ? 10.079 1.530 -6.096 1.00 94.25 86 ILE A O 1
ATOM 685 N N . ARG A 1 87 ? 12.180 0.892 -6.569 1.00 92.31 87 ARG A N 1
ATOM 686 C CA . ARG A 1 87 ? 12.772 1.407 -5.321 1.00 92.31 87 ARG A CA 1
ATOM 687 C C . ARG A 1 87 ? 12.572 2.910 -5.156 1.00 92.31 87 ARG A C 1
ATOM 689 O O . ARG A 1 87 ? 12.396 3.371 -4.034 1.00 92.31 87 ARG A O 1
ATOM 696 N N . TYR A 1 88 ? 12.587 3.665 -6.255 1.00 93.56 88 TYR A N 1
ATOM 697 C CA . TYR A 1 88 ? 12.291 5.095 -6.228 1.00 93.56 88 TYR A CA 1
ATOM 698 C C . TYR A 1 88 ? 10.851 5.386 -5.782 1.00 93.56 88 TYR A C 1
ATOM 700 O O . TYR A 1 88 ? 10.642 6.308 -5.003 1.00 93.56 88 TYR A O 1
ATOM 708 N N . LEU A 1 89 ? 9.876 4.592 -6.233 1.00 93.56 89 LEU A N 1
ATOM 709 C CA . LEU A 1 89 ? 8.471 4.754 -5.841 1.00 93.56 89 LEU A CA 1
ATOM 710 C C . LEU A 1 89 ? 8.196 4.240 -4.419 1.00 93.56 89 LEU A C 1
ATOM 712 O O . LEU A 1 89 ? 7.442 4.848 -3.664 1.00 93.56 89 LEU A O 1
ATOM 716 N N . GLU A 1 90 ? 8.783 3.105 -4.043 1.00 88.06 90 GLU A N 1
ATOM 717 C CA . GLU A 1 90 ? 8.538 2.482 -2.737 1.00 88.06 90 GLU A CA 1
ATOM 718 C C . GLU A 1 90 ? 9.292 3.171 -1.594 1.00 88.06 90 GLU A C 1
ATOM 720 O O . GLU A 1 90 ? 8.819 3.182 -0.452 1.00 88.06 90 GLU A O 1
ATOM 725 N N . GLY A 1 91 ? 10.459 3.744 -1.893 1.00 82.38 91 GLY A N 1
ATOM 726 C CA . GLY A 1 91 ? 11.428 4.167 -0.891 1.00 82.38 91 GLY A CA 1
ATOM 727 C C . GLY A 1 91 ? 12.077 2.975 -0.185 1.00 82.38 91 GLY A C 1
ATOM 728 O O . GLY A 1 91 ? 11.632 1.829 -0.273 1.00 82.38 91 GLY A O 1
ATOM 729 N N . LEU A 1 92 ? 13.147 3.238 0.565 1.00 69.38 92 LEU A N 1
ATOM 730 C CA . LEU A 1 92 ? 13.892 2.183 1.261 1.00 69.38 92 LEU A CA 1
ATOM 731 C C . LEU A 1 92 ? 13.063 1.488 2.356 1.00 69.38 92 LEU A C 1
ATOM 733 O O . LEU A 1 92 ? 13.303 0.324 2.665 1.00 69.38 92 LEU A O 1
ATOM 737 N N . ARG A 1 93 ? 12.088 2.189 2.948 1.00 71.81 93 ARG A N 1
ATOM 738 C CA . ARG A 1 93 ? 11.377 1.753 4.165 1.00 71.81 93 ARG A CA 1
ATOM 739 C C . ARG A 1 93 ? 9.858 1.859 4.066 1.00 71.81 93 ARG A C 1
ATOM 741 O O . ARG A 1 93 ? 9.169 1.731 5.068 1.00 71.81 93 ARG A O 1
ATOM 748 N N . GLY A 1 94 ? 9.331 2.039 2.856 1.00 79.00 94 GLY A N 1
ATOM 749 C CA . GLY A 1 94 ? 7.948 2.461 2.666 1.00 79.00 94 GLY A CA 1
ATOM 750 C C . GLY A 1 94 ? 7.813 3.973 2.809 1.00 79.00 94 GLY A C 1
ATOM 751 O O . GLY A 1 94 ? 8.688 4.647 3.357 1.00 79.00 94 GLY A O 1
ATOM 752 N N . GLY A 1 95 ? 6.731 4.504 2.253 1.00 83.25 95 GLY A N 1
ATOM 753 C CA . GLY A 1 95 ? 6.462 5.936 2.212 1.00 83.25 95 GLY A CA 1
ATOM 754 C C . GLY A 1 95 ? 7.361 6.761 1.281 1.00 83.25 95 GLY A C 1
ATOM 755 O O . GLY A 1 95 ? 7.435 7.979 1.432 1.00 83.25 95 GLY A O 1
ATOM 756 N N . GLY A 1 96 ? 8.052 6.126 0.323 1.00 84.81 96 GLY A N 1
ATOM 757 C CA . GLY A 1 96 ? 8.951 6.829 -0.605 1.00 84.81 96 GLY A CA 1
ATOM 758 C C . GLY A 1 96 ? 8.237 7.801 -1.546 1.00 84.81 96 GLY A C 1
ATOM 759 O O . GLY A 1 96 ? 8.755 8.872 -1.840 1.00 84.81 96 GLY A O 1
ATOM 760 N N . PHE A 1 97 ? 7.021 7.464 -1.979 1.00 93.00 97 PHE A N 1
ATOM 761 C CA . PHE A 1 97 ? 6.178 8.359 -2.767 1.00 93.00 97 PHE A CA 1
ATOM 762 C C . PHE A 1 97 ? 5.249 9.166 -1.848 1.00 93.00 97 PHE A C 1
ATOM 764 O O . PHE A 1 97 ? 4.132 8.738 -1.563 1.00 93.00 97 PHE A O 1
ATOM 771 N N . HIS A 1 98 ? 5.720 10.302 -1.331 1.00 92.00 98 HIS A N 1
ATOM 772 C CA . HIS A 1 98 ? 4.974 11.198 -0.428 1.00 92.00 98 HIS A CA 1
ATOM 773 C C . HIS A 1 98 ? 4.479 12.477 -1.123 1.00 92.00 98 HIS A C 1
ATOM 775 O O . HIS A 1 98 ? 4.519 13.562 -0.555 1.00 92.00 98 HIS A O 1
ATOM 781 N N . ALA A 1 99 ? 4.023 12.346 -2.372 1.00 95.06 99 ALA A N 1
ATOM 782 C CA . ALA A 1 99 ? 3.431 13.442 -3.141 1.00 95.06 99 ALA A CA 1
ATOM 783 C C . ALA A 1 99 ? 2.049 13.866 -2.584 1.00 95.06 99 ALA A C 1
ATOM 785 O O . ALA A 1 99 ? 1.412 13.062 -1.887 1.00 95.06 99 ALA A O 1
ATOM 786 N N . PRO A 1 100 ? 1.546 15.074 -2.916 1.00 97.69 100 PRO A N 1
ATOM 787 C CA . PRO A 1 100 ? 0.230 15.543 -2.475 1.00 97.69 100 PRO A CA 1
ATOM 788 C C . PRO A 1 100 ? -0.895 14.554 -2.787 1.00 97.69 100 PRO A C 1
ATOM 790 O O . PRO A 1 100 ? -1.719 14.270 -1.926 1.00 97.69 100 PRO A O 1
ATOM 793 N N . GLU A 1 101 ? -0.879 13.933 -3.966 1.00 98.12 101 GLU A N 1
ATOM 794 C CA . GLU A 1 101 ? -1.921 13.006 -4.416 1.00 98.12 101 GLU A CA 1
ATOM 795 C C . GLU A 1 101 ? -1.944 11.705 -3.600 1.00 98.12 101 GLU A C 1
ATOM 797 O O . GLU A 1 101 ? -2.987 11.069 -3.459 1.00 98.12 101 GLU A O 1
ATOM 802 N N . MET A 1 102 ? -0.804 11.286 -3.035 1.00 97.75 102 MET A N 1
ATOM 803 C CA . MET A 1 102 ? -0.777 10.165 -2.089 1.00 97.75 102 MET A CA 1
ATOM 804 C C . MET A 1 102 ? -1.444 10.571 -0.774 1.00 97.75 102 MET A C 1
ATOM 806 O O . MET A 1 102 ? -2.263 9.825 -0.234 1.00 97.75 102 MET A O 1
ATOM 810 N N . PHE A 1 103 ? -1.119 11.762 -0.274 1.00 97.62 103 PHE A N 1
ATOM 811 C CA . PHE A 1 103 ? -1.705 12.292 0.951 1.00 97.62 103 PHE A CA 1
ATOM 812 C C . PHE A 1 103 ? -3.219 12.518 0.822 1.00 97.62 103 PHE A C 1
ATOM 814 O O . PHE A 1 103 ? -3.963 12.185 1.745 1.00 97.62 103 PHE A O 1
ATOM 821 N N . GLU A 1 104 ? -3.693 12.997 -0.329 1.00 98.00 104 GLU A N 1
ATOM 822 C CA . GLU A 1 104 ? -5.121 13.144 -0.641 1.00 98.00 104 GLU A CA 1
ATOM 823 C C . GLU A 1 104 ? -5.873 11.812 -0.552 1.00 98.00 104 GLU A C 1
ATOM 825 O O . GLU A 1 104 ? -6.983 11.768 -0.024 1.00 98.00 104 GLU A O 1
ATOM 830 N N . VAL A 1 105 ? -5.271 10.705 -1.008 1.00 98.19 105 VAL A N 1
ATOM 831 C CA . VAL A 1 105 ? -5.879 9.372 -0.877 1.00 98.19 105 VAL A CA 1
ATOM 832 C C . VAL A 1 105 ? -5.836 8.878 0.572 1.00 98.19 105 VAL A C 1
ATOM 834 O O . VAL A 1 105 ? -6.838 8.351 1.057 1.00 98.19 105 VAL A O 1
ATOM 837 N N . ILE A 1 106 ? -4.716 9.068 1.284 1.00 98.06 106 ILE A N 1
ATOM 838 C CA . ILE A 1 106 ? -4.580 8.670 2.697 1.00 98.06 106 ILE A CA 1
ATOM 839 C C . ILE A 1 106 ? -5.605 9.393 3.579 1.00 98.06 106 ILE A C 1
ATOM 841 O O . ILE A 1 106 ? -6.232 8.764 4.427 1.00 98.06 106 ILE A O 1
ATOM 845 N N . SER A 1 107 ? -5.788 10.694 3.361 1.00 97.62 107 SER A N 1
ATOM 846 C CA . SER A 1 107 ? -6.689 11.559 4.133 1.00 97.62 107 SER A CA 1
ATOM 847 C C . SER A 1 107 ? -8.105 11.652 3.561 1.00 97.62 107 SER A C 1
ATOM 849 O O . SER A 1 107 ? -8.939 12.402 4.074 1.00 97.62 107 SER A O 1
ATOM 851 N N . HIS A 1 108 ? -8.416 10.872 2.521 1.00 97.88 108 HIS A N 1
ATOM 852 C CA . HIS A 1 108 ? -9.665 11.017 1.791 1.00 97.88 108 HIS A CA 1
ATOM 853 C C . HIS A 1 108 ? -10.889 10.816 2.706 1.00 97.88 108 HIS A C 1
ATOM 855 O O . HIS A 1 108 ? -11.013 9.753 3.331 1.00 97.88 108 HIS A O 1
ATOM 861 N N . PRO A 1 109 ? -11.873 11.740 2.732 1.00 96.56 109 PRO A N 1
ATOM 862 C CA . PRO A 1 109 ? -13.003 11.667 3.663 1.00 96.56 109 PRO A CA 1
ATOM 863 C C . PRO A 1 109 ? -13.794 10.355 3.596 1.00 96.56 109 PRO A C 1
ATOM 865 O O . PRO A 1 109 ? -14.222 9.826 4.619 1.00 96.56 109 PRO A O 1
ATOM 868 N N . LYS A 1 110 ? -13.961 9.789 2.393 1.00 97.31 110 LYS A N 1
ATOM 869 C CA . LYS A 1 110 ? -14.646 8.497 2.187 1.00 97.31 110 LYS A CA 1
ATOM 870 C C . LYS A 1 110 ? -13.894 7.322 2.816 1.00 97.31 110 LYS A C 1
ATOM 872 O O . LYS A 1 110 ? -14.525 6.445 3.402 1.00 97.31 110 LYS A O 1
ATOM 877 N N . LEU A 1 111 ? -12.563 7.320 2.713 1.00 98.19 111 LEU A N 1
ATOM 878 C CA . LEU A 1 111 ? -11.725 6.302 3.336 1.00 98.19 111 LEU A CA 1
ATOM 879 C C . LEU A 1 111 ? -11.736 6.473 4.855 1.00 98.19 111 LEU A C 1
ATOM 881 O O . LEU A 1 111 ? -11.958 5.496 5.561 1.00 98.19 111 LEU A O 1
ATOM 885 N N . MET A 1 112 ? -11.595 7.704 5.356 1.00 97.94 112 MET A N 1
ATOM 886 C CA . MET A 1 112 ? -11.637 7.995 6.795 1.00 97.94 112 MET A CA 1
ATOM 887 C C . MET A 1 112 ? -12.984 7.647 7.427 1.00 97.94 112 MET A C 1
ATOM 889 O O . MET A 1 112 ? -13.018 7.117 8.533 1.00 97.94 112 MET A O 1
ATOM 893 N N . ALA A 1 113 ? -14.095 7.865 6.720 1.00 97.50 113 ALA A N 1
ATOM 894 C CA . ALA A 1 113 ? -15.412 7.437 7.181 1.00 97.50 113 ALA A CA 1
ATOM 895 C C . ALA A 1 113 ? -15.513 5.905 7.297 1.00 97.50 113 ALA A C 1
ATOM 897 O O . ALA A 1 113 ? -16.037 5.402 8.288 1.00 97.50 113 ALA A O 1
ATOM 898 N N . ALA A 1 114 ? -14.994 5.164 6.311 1.00 98.38 114 ALA A N 1
ATOM 899 C CA . ALA A 1 114 ? -14.975 3.703 6.343 1.00 98.38 114 ALA A CA 1
ATOM 900 C C . ALA A 1 114 ? -14.058 3.169 7.456 1.00 98.38 114 ALA A C 1
ATOM 902 O O . ALA A 1 114 ? -14.497 2.374 8.281 1.00 98.38 114 ALA A O 1
ATOM 903 N N . VAL A 1 115 ? -12.816 3.655 7.528 1.00 98.50 115 VAL A N 1
ATOM 904 C CA . VAL A 1 115 ? -11.843 3.283 8.566 1.00 98.50 115 VAL A CA 1
ATOM 905 C C . VAL A 1 115 ? -12.380 3.608 9.957 1.00 98.50 115 VAL A C 1
ATOM 907 O O . VAL A 1 115 ? -12.304 2.767 10.846 1.00 98.50 115 VAL A O 1
ATOM 910 N N . GLY A 1 116 ? -12.978 4.786 10.145 1.00 98.06 116 GLY A N 1
ATOM 911 C CA . GLY A 1 116 ? -13.543 5.176 11.432 1.00 98.06 116 GLY A CA 1
ATOM 912 C C . GLY A 1 116 ? -14.726 4.311 11.865 1.00 98.06 116 GLY A C 1
ATOM 913 O O . GLY A 1 116 ? -14.856 4.006 13.048 1.00 98.06 116 GLY A O 1
ATOM 914 N N . ALA A 1 117 ? -15.551 3.851 10.917 1.00 98.12 117 ALA A N 1
ATOM 915 C CA . ALA A 1 117 ? -16.618 2.893 11.200 1.00 98.12 117 ALA A CA 1
ATOM 916 C C . ALA A 1 117 ? -16.068 1.525 11.641 1.00 98.12 117 ALA A C 1
ATOM 918 O O . ALA A 1 117 ? -16.605 0.935 12.572 1.00 98.12 117 ALA A O 1
ATOM 919 N N . LEU A 1 118 ? -14.987 1.047 11.013 1.00 98.44 118 LEU A N 1
ATOM 920 C CA . LEU A 1 118 ? -14.349 -0.231 11.356 1.00 98.44 118 LEU A CA 1
ATOM 921 C C . LEU A 1 118 ? -13.546 -0.177 12.667 1.00 98.44 118 LEU A C 1
ATOM 923 O O . LEU A 1 118 ? -13.496 -1.161 13.397 1.00 98.44 118 LEU A O 1
ATOM 927 N N . LEU A 1 119 ? -12.913 0.958 12.975 1.00 97.31 119 LEU A N 1
ATOM 928 C CA . LEU A 1 119 ? -12.189 1.160 14.236 1.00 97.31 119 LEU A CA 1
ATOM 929 C C . LEU A 1 119 ? -13.112 1.545 15.404 1.00 97.31 119 LEU A C 1
ATOM 931 O O . LEU A 1 119 ? -12.677 1.515 16.551 1.00 97.31 119 LEU A O 1
ATOM 935 N N . GLY A 1 120 ? -14.351 1.963 15.130 1.00 96.88 120 GLY A N 1
ATOM 936 C CA . GLY A 1 120 ? -15.265 2.495 16.146 1.00 96.88 120 GLY A CA 1
ATOM 937 C C . GLY A 1 120 ? -14.854 3.867 16.699 1.00 96.88 120 GLY A C 1
ATOM 938 O O . GLY A 1 120 ? -15.284 4.249 17.784 1.00 96.88 120 GLY A O 1
ATOM 939 N N . THR A 1 121 ? -14.018 4.624 15.982 1.00 96.50 121 THR A N 1
ATOM 940 C CA . THR A 1 121 ? -13.516 5.935 16.423 1.00 96.50 121 THR A CA 1
ATOM 941 C C . THR A 1 121 ? -13.255 6.873 15.248 1.00 96.50 121 THR A C 1
ATOM 943 O O . THR A 1 121 ? -12.951 6.442 14.140 1.00 96.50 121 THR A O 1
ATOM 946 N N . LYS A 1 122 ? -13.344 8.186 15.490 1.00 96.19 122 LYS A N 1
ATOM 947 C CA . LYS A 1 122 ? -12.933 9.231 14.533 1.00 96.19 122 LYS A CA 1
ATOM 948 C C . LYS A 1 122 ? -11.504 9.721 14.761 1.00 96.19 122 LYS A C 1
ATOM 950 O O . LYS A 1 122 ? -11.042 10.572 14.008 1.00 96.19 122 LYS A O 1
ATOM 955 N N . GLU A 1 123 ? -10.835 9.202 15.785 1.00 95.75 123 GLU A N 1
ATOM 956 C CA . GLU A 1 123 ? -9.480 9.569 16.191 1.00 95.75 123 GLU A CA 1
ATOM 957 C C . GLU A 1 123 ? -8.483 8.601 15.544 1.00 95.75 123 GLU A C 1
ATOM 959 O O . GLU A 1 123 ? -8.121 7.579 16.127 1.00 95.75 123 GLU A O 1
ATOM 964 N N . ILE A 1 124 ? -8.111 8.888 14.296 1.00 96.38 124 ILE A N 1
ATOM 965 C CA . ILE A 1 124 ? -7.423 7.950 13.405 1.00 96.38 124 ILE A CA 1
ATOM 966 C C . ILE A 1 124 ? -6.008 8.444 13.129 1.00 96.38 124 ILE A C 1
ATOM 968 O O . ILE A 1 124 ? -5.802 9.566 12.658 1.00 96.38 124 ILE A O 1
ATOM 972 N N . VAL A 1 125 ? -5.042 7.563 13.361 1.00 94.25 125 VAL A N 1
ATOM 973 C CA . VAL A 1 125 ? -3.642 7.730 12.973 1.00 94.25 125 VAL A CA 1
ATOM 974 C C . VAL A 1 125 ? -3.389 6.927 11.701 1.00 94.25 125 VAL A C 1
ATOM 976 O O . VAL A 1 125 ? -3.757 5.754 11.621 1.00 94.25 125 VAL A O 1
ATOM 979 N N . ALA A 1 126 ? -2.767 7.561 10.710 1.00 94.44 126 ALA A N 1
ATOM 980 C CA . ALA A 1 126 ? -2.242 6.893 9.528 1.00 94.44 126 ALA A CA 1
ATOM 981 C C . ALA A 1 126 ? -0.783 6.504 9.764 1.00 94.44 126 ALA A C 1
ATOM 983 O O . ALA A 1 126 ? 0.013 7.320 10.236 1.00 94.44 126 ALA A O 1
ATOM 984 N N . SER A 1 127 ? -0.431 5.276 9.386 1.00 89.44 1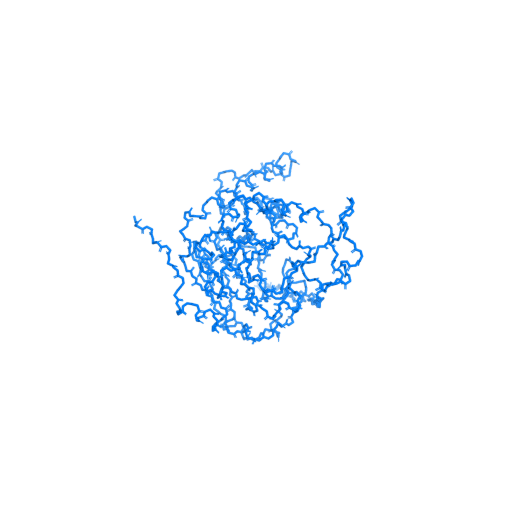27 SER A N 1
ATOM 985 C CA . SER A 1 127 ? 0.960 4.849 9.376 1.00 89.44 127 SER A CA 1
ATOM 986 C C . SER A 1 127 ? 1.710 5.505 8.226 1.00 89.44 127 SER A C 1
ATOM 988 O O . SER A 1 127 ? 1.237 5.578 7.088 1.00 89.44 127 SER A O 1
ATOM 990 N N . SER A 1 128 ? 2.937 5.913 8.503 1.00 81.88 128 SER A N 1
ATOM 991 C CA . SER A 1 128 ? 3.867 6.398 7.493 1.00 81.88 128 SER A CA 1
ATOM 992 C C . SER A 1 128 ? 4.473 5.277 6.639 1.00 81.88 128 SER A C 1
ATOM 994 O O . SER A 1 128 ? 5.065 5.556 5.595 1.00 81.88 128 SER A O 1
ATOM 996 N N . VAL A 1 129 ? 4.287 4.011 7.030 1.00 81.69 129 VAL A N 1
ATOM 997 C CA . VAL A 1 129 ? 4.728 2.824 6.284 1.00 81.69 129 VAL A CA 1
ATOM 998 C C . VAL A 1 129 ? 3.614 2.350 5.348 1.00 81.69 129 VAL A C 1
ATOM 1000 O O . VAL A 1 129 ? 3.026 1.275 5.486 1.00 81.69 129 VAL A O 1
ATOM 1003 N N . TYR A 1 130 ? 3.321 3.173 4.346 1.00 89.81 130 TYR A N 1
ATOM 1004 C CA . TYR A 1 130 ? 2.494 2.782 3.206 1.00 89.81 130 TYR A CA 1
ATOM 1005 C C . TYR A 1 130 ? 3.369 2.349 2.019 1.00 89.81 130 TYR A C 1
ATOM 1007 O O . TYR A 1 130 ? 4.557 2.678 1.933 1.00 89.81 130 TYR A O 1
ATOM 1015 N N . ARG A 1 131 ? 2.805 1.571 1.091 1.00 90.50 131 ARG A N 1
ATOM 1016 C CA . ARG A 1 131 ? 3.543 1.033 -0.067 1.00 90.50 131 ARG A CA 1
ATOM 1017 C C . ARG A 1 131 ? 2.779 1.268 -1.358 1.00 90.50 131 ARG A C 1
ATOM 1019 O O . ARG A 1 131 ? 1.600 0.950 -1.428 1.00 90.50 131 ARG A O 1
ATOM 1026 N N . VAL A 1 132 ? 3.474 1.742 -2.391 1.00 95.06 132 VAL A N 1
ATOM 1027 C CA . VAL A 1 132 ? 3.031 1.622 -3.788 1.00 95.06 132 VAL A CA 1
ATOM 1028 C C . VAL A 1 132 ? 3.526 0.277 -4.297 1.00 95.06 132 VAL A C 1
ATOM 1030 O O . VAL A 1 132 ? 4.719 0.019 -4.246 1.00 95.06 132 VAL A O 1
ATOM 1033 N N . ARG A 1 133 ? 2.637 -0.588 -4.782 1.00 93.38 133 ARG A N 1
ATOM 1034 C CA . ARG A 1 133 ? 2.988 -1.952 -5.191 1.00 93.38 133 ARG A CA 1
ATOM 1035 C C . ARG A 1 133 ? 2.716 -2.186 -6.675 1.00 93.38 133 ARG A C 1
ATOM 1037 O O . ARG A 1 133 ? 1.566 -2.437 -7.052 1.00 93.38 133 ARG A O 1
ATOM 1044 N N . PRO A 1 134 ? 3.756 -2.154 -7.525 1.00 94.88 134 PRO A N 1
ATOM 1045 C CA . PRO A 1 134 ? 3.662 -2.621 -8.899 1.00 94.88 134 PRO A CA 1
ATOM 1046 C C . PRO A 1 134 ? 3.823 -4.140 -8.969 1.00 94.88 134 PRO A C 1
ATOM 1048 O O . PRO A 1 134 ? 4.924 -4.673 -8.827 1.00 94.88 134 PRO A O 1
ATOM 1051 N N . LYS A 1 135 ? 2.746 -4.867 -9.276 1.00 94.62 135 LYS A N 1
ATOM 1052 C CA . LYS A 1 135 ? 2.856 -6.289 -9.612 1.00 94.62 135 LYS A CA 1
ATOM 1053 C C . LYS A 1 135 ? 3.048 -6.461 -11.111 1.00 94.62 135 LYS A C 1
ATOM 1055 O O . LYS A 1 135 ? 2.092 -6.394 -11.883 1.00 94.62 135 LYS A O 1
ATOM 1060 N N . LEU A 1 136 ? 4.298 -6.650 -11.522 1.00 95.12 136 LEU A N 1
ATOM 1061 C CA . LEU A 1 136 ? 4.678 -6.774 -12.928 1.00 95.12 136 LEU A CA 1
ATOM 1062 C C . LEU A 1 136 ? 4.099 -8.045 -13.586 1.00 95.12 136 LEU A C 1
ATOM 1064 O O . LEU A 1 136 ? 3.986 -9.079 -12.923 1.00 95.12 136 LEU A O 1
ATOM 1068 N N . PRO A 1 137 ? 3.749 -7.994 -14.885 1.00 93.75 137 PRO A N 1
ATOM 1069 C CA . PRO A 1 137 ? 3.217 -9.145 -15.607 1.00 93.75 137 PRO A CA 1
ATOM 1070 C C . PRO A 1 137 ? 4.276 -10.238 -15.776 1.00 93.75 137 PRO A C 1
ATOM 1072 O O . PRO A 1 137 ? 5.424 -9.952 -16.112 1.00 93.75 137 PRO A O 1
ATOM 1075 N N . LYS A 1 138 ? 3.864 -11.499 -15.600 1.00 85.75 138 LYS A N 1
ATOM 1076 C CA . LYS A 1 138 ? 4.664 -12.715 -15.834 1.00 85.75 138 LYS A CA 1
ATOM 1077 C C . LYS A 1 138 ? 5.964 -12.797 -15.021 1.00 85.75 138 LYS A C 1
ATOM 1079 O O . LYS A 1 138 ? 6.882 -13.517 -15.401 1.00 85.75 138 LYS A O 1
ATOM 1084 N N . LEU A 1 139 ? 6.036 -12.093 -13.889 1.00 80.75 139 LEU A N 1
ATOM 1085 C CA . LEU A 1 139 ? 7.170 -12.136 -12.966 1.00 80.75 139 LEU A CA 1
ATOM 1086 C C . LEU A 1 139 ? 6.728 -12.651 -11.593 1.00 80.75 139 LEU A C 1
ATOM 1088 O O . LEU A 1 139 ? 5.887 -12.049 -10.926 1.00 80.75 139 LEU A O 1
ATOM 1092 N N . GLY A 1 140 ? 7.334 -13.755 -11.145 1.00 72.19 140 GLY A N 1
ATOM 1093 C CA . GLY A 1 140 ? 7.060 -14.349 -9.830 1.00 72.19 140 GLY A CA 1
ATOM 1094 C C . GLY A 1 140 ? 7.561 -13.505 -8.652 1.00 72.19 140 GLY A C 1
ATOM 1095 O O . GLY A 1 140 ? 7.027 -13.595 -7.552 1.00 72.19 140 GLY A O 1
ATOM 1096 N N . ARG A 1 141 ? 8.533 -12.611 -8.873 1.00 69.06 141 ARG A N 1
ATOM 1097 C CA . ARG A 1 141 ? 9.136 -11.779 -7.816 1.00 69.06 141 ARG A CA 1
ATOM 1098 C C . ARG A 1 141 ? 8.149 -10.831 -7.119 1.00 69.06 141 ARG A C 1
ATOM 1100 O O . ARG A 1 141 ? 8.366 -10.469 -5.975 1.00 69.06 141 ARG A O 1
ATOM 1107 N N . GLY A 1 142 ? 7.046 -10.457 -7.771 1.00 71.94 142 GLY A N 1
ATOM 1108 C CA . GLY A 1 142 ? 6.004 -9.610 -7.170 1.00 71.94 142 GLY A CA 1
ATOM 1109 C C . GLY A 1 142 ? 4.977 -10.362 -6.309 1.00 71.94 142 GLY A C 1
ATOM 1110 O O . GLY A 1 142 ? 3.967 -9.779 -5.915 1.00 71.94 142 GLY A O 1
ATOM 1111 N N . ILE A 1 143 ? 5.150 -11.670 -6.088 1.00 86.06 143 ILE A N 1
ATOM 1112 C CA . ILE A 1 143 ? 4.257 -12.483 -5.252 1.00 86.06 143 ILE A CA 1
ATOM 1113 C C . ILE A 1 143 ? 4.600 -12.236 -3.783 1.00 86.06 143 ILE A C 1
ATOM 1115 O O . ILE A 1 143 ? 5.624 -12.705 -3.295 1.00 86.06 143 ILE A O 1
ATOM 1119 N N . VAL A 1 144 ? 3.728 -11.515 -3.082 1.00 90.69 144 VAL A N 1
ATOM 1120 C CA . VAL A 1 144 ? 3.787 -11.424 -1.619 1.00 90.69 144 VAL A CA 1
ATOM 1121 C C . VAL A 1 144 ? 3.281 -12.754 -1.044 1.00 90.69 144 VAL A C 1
ATOM 1123 O O . VAL A 1 144 ? 2.141 -13.118 -1.362 1.00 90.69 144 VAL A O 1
ATOM 1126 N N . PRO A 1 145 ? 4.101 -13.488 -0.270 1.00 94.25 145 PRO A N 1
ATOM 1127 C CA . PRO A 1 145 ? 3.716 -14.771 0.311 1.00 94.25 145 PRO A CA 1
ATOM 1128 C C . PRO A 1 145 ? 2.684 -14.595 1.435 1.00 94.25 145 PRO A C 1
ATOM 1130 O O . PRO A 1 145 ? 2.336 -13.471 1.808 1.00 94.25 145 PRO A O 1
ATOM 1133 N N . TRP A 1 146 ? 2.178 -15.710 1.966 1.00 97.06 146 TRP A N 1
ATOM 1134 C CA . TRP A 1 146 ? 1.316 -15.688 3.145 1.00 97.06 146 TRP A CA 1
ATOM 1135 C C . TRP A 1 146 ? 2.014 -15.006 4.314 1.00 97.06 146 TRP A C 1
ATOM 1137 O O . TRP A 1 146 ? 3.121 -15.379 4.691 1.00 97.06 146 TRP A O 1
ATOM 1147 N N . HIS A 1 147 ? 1.356 -14.003 4.881 1.00 96.00 147 HIS A N 1
ATOM 1148 C CA . HIS A 1 147 ? 1.822 -13.285 6.057 1.00 96.00 147 HIS A CA 1
ATOM 1149 C C . HIS A 1 147 ? 0.637 -12.656 6.791 1.00 96.00 147 HIS A C 1
ATOM 1151 O O . HIS A 1 147 ? -0.409 -12.387 6.205 1.00 96.00 147 HIS A O 1
ATOM 1157 N N . GLN A 1 148 ? 0.820 -12.399 8.081 1.00 95.31 148 GLN A N 1
ATOM 1158 C CA . GLN A 1 148 ? 0.058 -11.402 8.835 1.00 95.31 148 GLN A CA 1
ATOM 1159 C C . GLN A 1 148 ? 0.880 -10.111 8.895 1.00 95.31 148 GLN A C 1
ATOM 1161 O O . GLN A 1 148 ? 2.091 -10.186 9.125 1.00 95.31 148 GLN A O 1
ATOM 1166 N N . ASP A 1 149 ? 0.243 -8.947 8.743 1.00 92.56 149 ASP A N 1
ATOM 1167 C CA . ASP A 1 149 ? 0.911 -7.643 8.878 1.00 92.56 149 ASP A CA 1
ATOM 1168 C C . ASP A 1 149 ? 1.537 -7.473 10.268 1.00 92.56 149 ASP A C 1
ATOM 1170 O O . ASP A 1 149 ? 2.647 -6.965 10.374 1.00 92.56 149 ASP A O 1
ATOM 1174 N N . SER A 1 150 ? 0.892 -7.992 11.319 1.00 88.50 150 SER A N 1
ATOM 1175 C CA . SER A 1 150 ? 1.440 -8.090 12.682 1.00 88.50 150 SER A CA 1
ATOM 1176 C C . SER A 1 150 ? 2.818 -8.764 12.755 1.00 88.50 150 SER A C 1
ATOM 1178 O O . SER A 1 150 ? 3.559 -8.537 13.706 1.00 88.50 150 SER A O 1
ATOM 1180 N N . GLY A 1 151 ? 3.207 -9.549 11.743 1.00 84.44 151 GLY A N 1
ATOM 1181 C CA . GLY A 1 151 ? 4.566 -10.083 11.622 1.00 84.44 151 GLY A CA 1
ATOM 1182 C C . GLY A 1 151 ? 5.648 -8.996 11.532 1.00 84.44 151 GLY A C 1
ATOM 1183 O O . GLY A 1 151 ? 6.798 -9.233 11.895 1.00 84.44 151 GLY A O 1
ATOM 1184 N N . TYR A 1 152 ? 5.279 -7.796 11.084 1.00 80.88 152 TYR A N 1
ATOM 1185 C CA . TYR A 1 152 ? 6.158 -6.635 10.952 1.00 80.88 152 TYR A CA 1
ATOM 1186 C C . TYR A 1 152 ? 6.100 -5.682 12.157 1.00 80.88 152 TYR A C 1
ATOM 1188 O O . TYR A 1 152 ? 6.912 -4.765 12.239 1.00 80.88 152 TYR A O 1
ATOM 1196 N N . TYR A 1 153 ? 5.183 -5.894 13.104 1.00 77.38 153 TYR A N 1
ATOM 1197 C CA . TYR A 1 153 ? 5.013 -5.035 14.276 1.00 77.38 153 TYR A CA 1
ATOM 1198 C C . TYR A 1 153 ? 5.578 -5.672 15.550 1.00 77.38 153 TYR A C 1
ATOM 1200 O O . TYR A 1 153 ? 5.825 -6.879 15.637 1.00 77.38 153 TYR A O 1
ATOM 1208 N N . ALA A 1 154 ? 5.814 -4.833 16.561 1.00 74.06 154 ALA A N 1
ATOM 1209 C CA . ALA A 1 154 ? 6.195 -5.307 17.883 1.00 74.06 154 ALA A CA 1
ATOM 1210 C C . ALA A 1 154 ? 5.012 -6.045 18.523 1.00 74.06 154 ALA A C 1
ATOM 1212 O O . ALA A 1 154 ? 3.857 -5.686 18.312 1.00 74.06 154 ALA A O 1
ATOM 1213 N N . SER A 1 155 ? 5.281 -7.056 19.351 1.00 71.56 155 SER A N 1
ATOM 1214 C CA . SER A 1 155 ? 4.224 -7.927 19.889 1.00 71.56 155 SER A CA 1
ATOM 1215 C C . SER A 1 155 ? 3.190 -7.204 20.759 1.00 71.56 155 SER A C 1
ATOM 1217 O O . SER A 1 155 ? 2.085 -7.703 20.935 1.00 71.56 155 SER A O 1
ATOM 1219 N N . HIS A 1 156 ? 3.519 -6.034 21.316 1.00 74.19 156 HIS A N 1
ATOM 1220 C CA . HIS A 1 156 ? 2.548 -5.229 22.060 1.00 74.19 156 HIS A CA 1
ATOM 122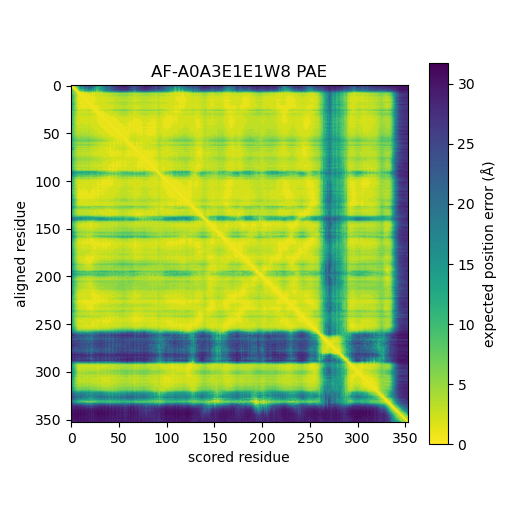1 C C . HIS A 1 156 ? 1.499 -4.576 21.138 1.00 74.19 156 HIS A C 1
ATOM 1223 O O . HIS A 1 156 ? 0.378 -4.336 21.577 1.00 74.19 156 HIS A O 1
ATOM 1229 N N . CYS A 1 157 ? 1.810 -4.357 19.854 1.00 79.69 157 CYS A N 1
ATOM 1230 C CA . CYS A 1 157 ? 0.856 -3.868 18.854 1.00 79.69 157 CYS A CA 1
ATOM 1231 C C . CYS A 1 157 ? -0.227 -4.909 18.522 1.00 79.69 157 CYS A C 1
ATOM 1233 O O . CYS A 1 157 ? -1.304 -4.543 18.063 1.00 79.69 157 CYS A O 1
ATOM 1235 N N . ASP A 1 158 ? 0.007 -6.198 18.805 1.00 81.06 158 ASP A N 1
ATOM 1236 C CA . ASP A 1 158 ? -0.956 -7.282 18.545 1.00 81.06 158 ASP A CA 1
ATOM 1237 C C . ASP A 1 158 ? -2.235 -7.185 19.406 1.00 81.06 158 ASP A C 1
ATOM 1239 O O . ASP A 1 158 ? -3.211 -7.903 19.153 1.00 81.06 158 ASP A O 1
ATOM 1243 N N . GLN A 1 159 ? -2.221 -6.319 20.429 1.00 80.88 159 GLN A N 1
ATOM 1244 C CA . GLN A 1 159 ? -3.327 -6.072 21.359 1.00 80.88 159 GLN A CA 1
ATOM 1245 C C . GLN A 1 159 ? -4.412 -5.154 20.789 1.00 80.88 159 GLN A C 1
ATOM 1247 O O . GLN A 1 159 ? -5.512 -5.114 21.334 1.00 80.88 159 GLN A O 1
ATOM 1252 N N . GLN A 1 160 ? -4.113 -4.408 19.725 1.00 87.06 160 GLN A N 1
ATOM 1253 C CA . GLN A 1 160 ? -5.040 -3.461 19.115 1.00 87.06 160 GLN A CA 1
ATOM 1254 C C . GLN A 1 160 ? -5.125 -3.678 17.609 1.00 87.06 160 GLN A C 1
ATOM 1256 O O . GLN A 1 160 ? -4.261 -4.291 16.979 1.00 87.06 160 GLN A O 1
ATOM 1261 N N . MET A 1 161 ? -6.220 -3.194 17.035 1.00 92.00 161 MET A N 1
ATOM 1262 C CA . MET A 1 161 ? -6.467 -3.327 15.612 1.00 92.00 161 MET A CA 1
ATOM 1263 C C . MET A 1 161 ? -5.691 -2.269 14.831 1.00 92.00 161 MET A C 1
ATOM 1265 O O . MET A 1 161 ? -5.892 -1.069 15.020 1.00 92.00 161 MET A O 1
ATOM 1269 N N . ILE A 1 162 ? -4.874 -2.740 13.893 1.00 93.88 162 ILE A N 1
ATOM 1270 C CA . ILE A 1 162 ? -4.338 -1.937 12.797 1.00 93.88 162 ILE A CA 1
ATOM 1271 C C . ILE A 1 162 ? -5.030 -2.435 11.528 1.00 93.88 162 ILE A C 1
ATOM 1273 O O . ILE A 1 162 ? -5.006 -3.629 11.222 1.00 93.88 162 ILE A O 1
ATOM 1277 N N . ILE A 1 163 ? -5.699 -1.536 10.813 1.00 96.94 163 ILE A N 1
ATOM 1278 C CA . ILE A 1 163 ? -6.420 -1.852 9.581 1.00 96.94 163 ILE A CA 1
ATOM 1279 C C . ILE A 1 163 ? -5.510 -1.577 8.397 1.00 96.94 163 ILE A C 1
ATOM 1281 O O . ILE A 1 163 ? -5.126 -0.432 8.157 1.00 96.94 163 ILE A O 1
ATOM 1285 N N . THR A 1 164 ? -5.247 -2.611 7.605 1.00 97.69 164 THR A N 1
ATOM 1286 C CA . THR A 1 164 ? -4.669 -2.463 6.273 1.00 97.69 164 THR A CA 1
ATOM 1287 C C . THR A 1 164 ? -5.789 -2.197 5.274 1.00 97.69 164 THR A C 1
ATOM 1289 O O . THR A 1 164 ? -6.713 -2.994 5.119 1.00 97.69 164 THR A O 1
ATOM 1292 N N . CYS A 1 165 ? -5.694 -1.068 4.580 1.00 98.62 165 CYS A N 1
ATOM 1293 C CA . CYS A 1 165 ? -6.522 -0.708 3.438 1.00 98.62 165 CYS A CA 1
ATOM 1294 C C . CYS A 1 165 ? -5.711 -0.949 2.167 1.00 98.62 165 CYS A C 1
ATOM 1296 O O . CYS A 1 165 ? -4.836 -0.154 1.817 1.00 98.62 165 CYS A O 1
ATOM 1298 N N . TRP A 1 166 ? -5.996 -2.049 1.477 1.00 98.69 166 TRP A N 1
ATOM 1299 C CA . TRP A 1 166 ? -5.414 -2.340 0.175 1.00 98.69 166 TRP A CA 1
ATOM 1300 C C . TRP A 1 166 ? -6.286 -1.729 -0.924 1.00 98.69 166 TRP A C 1
ATOM 1302 O O . TRP A 1 166 ? -7.446 -2.112 -1.091 1.00 98.69 166 TRP A O 1
ATOM 1312 N N . VAL A 1 167 ? -5.739 -0.760 -1.657 1.00 98.69 167 VAL A N 1
ATOM 1313 C CA . VAL A 1 167 ? -6.466 0.028 -2.658 1.00 98.69 167 VAL A CA 1
ATOM 1314 C C . VAL A 1 167 ? -5.908 -0.278 -4.051 1.00 98.69 167 VAL A C 1
ATOM 1316 O O . VAL A 1 167 ? -4.793 0.149 -4.378 1.00 98.69 167 VAL A O 1
ATOM 1319 N N . PRO A 1 168 ? -6.634 -1.027 -4.897 1.00 98.25 168 PRO A N 1
ATOM 1320 C CA . PRO A 1 168 ? -6.253 -1.221 -6.286 1.00 98.25 168 PRO A CA 1
ATOM 1321 C C . PRO A 1 168 ? -6.344 0.095 -7.070 1.00 98.25 168 PRO A C 1
ATOM 1323 O O . PRO A 1 168 ? -7.384 0.752 -7.102 1.00 98.25 168 PRO A O 1
ATOM 1326 N N . LEU A 1 169 ? -5.267 0.448 -7.774 1.00 98.38 169 LEU A N 1
ATOM 1327 C CA . LEU A 1 169 ? -5.264 1.570 -8.720 1.00 98.38 169 LEU A CA 1
ATOM 1328 C C . LEU A 1 169 ? -5.691 1.136 -10.129 1.00 98.38 169 LEU A C 1
ATOM 1330 O O . LEU A 1 169 ? -5.764 1.968 -11.022 1.00 98.38 169 LEU A O 1
ATOM 1334 N N . VAL A 1 170 ? -5.957 -0.153 -10.336 1.00 97.75 170 VAL A N 1
ATOM 1335 C CA . VAL A 1 170 ? -6.520 -0.779 -11.544 1.00 97.75 170 VAL A CA 1
ATOM 1336 C C . VAL A 1 170 ? -7.398 -1.942 -11.098 1.00 97.75 170 VAL A C 1
ATOM 1338 O O . VAL A 1 170 ? -7.136 -2.489 -10.033 1.00 97.75 170 VAL A O 1
ATOM 1341 N N . ASP A 1 171 ? -8.365 -2.388 -11.899 1.00 98.06 171 ASP A N 1
ATOM 1342 C CA . ASP A 1 171 ? -9.163 -3.572 -11.551 1.00 98.06 171 ASP A CA 1
ATOM 1343 C C . ASP A 1 171 ? -8.274 -4.759 -11.178 1.00 98.06 171 ASP A C 1
ATOM 1345 O O . ASP A 1 171 ? -7.435 -5.185 -11.969 1.00 98.06 171 ASP A O 1
ATOM 1349 N N . ALA A 1 172 ? -8.458 -5.307 -9.980 1.00 98.00 172 ALA A N 1
ATOM 1350 C CA . ALA A 1 172 ? -7.687 -6.429 -9.478 1.00 98.00 172 ALA A CA 1
ATOM 1351 C C . ALA A 1 172 ? -8.525 -7.701 -9.471 1.00 98.00 172 ALA A C 1
ATOM 1353 O O . ALA A 1 172 ? -9.585 -7.772 -8.852 1.00 98.00 172 ALA A O 1
ATOM 1354 N N . ASN A 1 173 ? -8.030 -8.728 -10.149 1.00 97.56 173 ASN A N 1
ATOM 1355 C CA . ASN A 1 173 ? -8.722 -9.995 -10.334 1.00 97.56 173 ASN A CA 1
ATOM 1356 C C . ASN A 1 173 ? -7.737 -11.174 -10.325 1.00 97.56 173 ASN A C 1
ATOM 1358 O O . ASN A 1 173 ? -6.519 -11.005 -10.215 1.00 97.56 173 ASN A O 1
ATOM 1362 N N . VAL A 1 174 ? -8.272 -12.386 -10.475 1.00 96.69 174 VAL A N 1
ATOM 1363 C CA . VAL A 1 174 ? -7.490 -13.634 -10.497 1.00 96.69 174 VAL A CA 1
ATOM 1364 C C . VAL A 1 174 ? -6.397 -13.653 -11.565 1.00 96.69 174 VAL A C 1
ATOM 1366 O O . VAL A 1 174 ? -5.362 -14.280 -11.367 1.00 96.69 174 VAL A O 1
ATOM 1369 N N . LYS A 1 175 ? -6.598 -12.957 -12.691 1.00 96.75 175 LYS A N 1
ATOM 1370 C CA . LYS A 1 175 ? -5.661 -12.959 -13.818 1.00 96.75 175 LYS A CA 1
ATOM 1371 C C . LYS A 1 175 ? -4.466 -12.048 -13.564 1.00 96.75 175 LYS A C 1
ATOM 1373 O O . LYS A 1 175 ? -3.370 -12.374 -14.011 1.00 96.75 175 LYS A O 1
ATOM 1378 N N . ASN A 1 176 ? -4.654 -10.911 -12.893 1.00 96.31 176 ASN A N 1
ATOM 1379 C CA . ASN A 1 176 ? -3.587 -9.924 -12.687 1.00 96.31 176 ASN A CA 1
ATOM 1380 C C . ASN A 1 176 ? -3.036 -9.858 -11.255 1.00 96.31 176 ASN A C 1
ATOM 1382 O O . ASN A 1 176 ? -2.223 -8.989 -10.935 1.00 96.31 176 ASN A O 1
ATOM 1386 N N . GLY A 1 177 ? -3.405 -10.822 -10.417 1.00 95.19 177 GLY A N 1
ATOM 1387 C CA . GLY A 1 177 ? -2.750 -11.044 -9.141 1.00 95.19 177 GLY A CA 1
ATOM 1388 C C . GLY A 1 177 ? -3.399 -10.318 -7.969 1.00 95.19 177 GLY A C 1
ATOM 1389 O O . GLY A 1 177 ? -2.697 -9.615 -7.229 1.00 95.19 177 GLY A O 1
ATOM 1390 N N . CYS A 1 178 ? -4.723 -10.438 -7.818 1.00 96.44 178 CYS A N 1
ATOM 1391 C CA . CYS A 1 178 ? -5.440 -9.996 -6.621 1.00 96.44 178 CYS A CA 1
ATOM 1392 C C . CYS A 1 178 ? -4.980 -10.747 -5.354 1.00 96.44 178 CYS A C 1
ATOM 1394 O O . CYS A 1 178 ? -4.122 -11.634 -5.399 1.00 96.44 178 CYS A O 1
ATOM 1396 N N . MET A 1 179 ? -5.510 -10.354 -4.197 1.00 97.31 179 MET A N 1
ATOM 1397 C CA . MET A 1 179 ? -5.135 -10.979 -2.927 1.00 97.31 179 MET A CA 1
ATOM 1398 C C . MET A 1 179 ? -5.891 -12.288 -2.685 1.00 97.31 179 MET A C 1
ATOM 1400 O O . MET A 1 179 ? -6.988 -12.488 -3.213 1.00 97.31 179 MET A O 1
ATOM 1404 N N . GLN A 1 180 ? -5.307 -13.147 -1.854 1.00 98.25 180 GLN A N 1
ATOM 1405 C CA . GLN A 1 180 ? -6.012 -14.228 -1.169 1.00 98.25 180 GLN A CA 1
ATOM 1406 C C . GLN A 1 180 ? -5.966 -13.981 0.334 1.00 98.25 180 GLN A C 1
ATOM 1408 O O . GLN A 1 180 ? -4.975 -13.455 0.838 1.00 98.25 180 GLN A O 1
ATOM 1413 N N . ILE A 1 181 ? -7.049 -14.323 1.028 1.00 98.62 181 ILE A N 1
ATOM 1414 C CA . ILE A 1 181 ? -7.254 -13.991 2.442 1.00 98.62 181 ILE A CA 1
ATOM 1415 C C . ILE A 1 181 ? -7.794 -15.224 3.161 1.00 98.62 181 ILE A C 1
ATOM 1417 O O . ILE A 1 181 ? -8.732 -15.846 2.665 1.00 98.62 181 ILE A O 1
ATOM 1421 N N . LEU A 1 182 ? -7.230 -15.557 4.324 1.00 98.31 182 LEU A N 1
ATOM 1422 C CA . LEU A 1 182 ? -7.765 -16.594 5.207 1.00 98.31 182 LEU A CA 1
ATOM 1423 C C . LEU A 1 182 ? -8.769 -15.984 6.200 1.00 98.31 182 LEU A C 1
ATOM 1425 O O . LEU A 1 182 ? -8.350 -15.332 7.162 1.00 98.31 182 LEU A O 1
ATOM 1429 N N . PRO A 1 183 ? -10.084 -16.175 5.996 1.00 98.12 183 PRO A N 1
ATOM 1430 C CA . PRO A 1 183 ? -11.105 -15.537 6.821 1.00 98.12 183 PRO A CA 1
ATOM 1431 C C . PRO A 1 183 ? -11.135 -16.098 8.250 1.00 98.12 183 PRO A C 1
ATOM 1433 O O . PRO A 1 183 ? -10.758 -17.241 8.489 1.00 98.12 183 PRO A O 1
ATOM 1436 N N . ARG A 1 184 ? -11.620 -15.300 9.209 1.00 97.81 184 ARG A N 1
ATOM 1437 C CA . ARG A 1 184 ? -11.865 -15.634 10.635 1.00 97.81 184 ARG A CA 1
ATOM 1438 C C . ARG A 1 184 ? -10.636 -16.008 11.472 1.00 97.81 184 ARG A C 1
ATOM 1440 O O . ARG A 1 184 ? -10.750 -16.183 12.686 1.00 97.81 184 ARG A O 1
ATOM 1447 N N . THR A 1 185 ? -9.460 -16.100 10.862 1.00 96.06 185 THR A N 1
ATOM 1448 C CA . THR A 1 185 ? -8.213 -16.503 11.533 1.00 96.06 185 THR A CA 1
ATOM 1449 C C . THR A 1 185 ? -7.551 -15.372 12.329 1.00 96.06 185 THR A C 1
ATOM 1451 O O . THR A 1 185 ? -6.720 -15.640 13.196 1.00 96.06 185 THR A O 1
ATOM 1454 N N . HIS A 1 186 ? -7.961 -14.114 12.128 1.00 96.12 186 HIS A N 1
ATOM 1455 C CA . HIS A 1 186 ? -7.439 -12.935 12.841 1.00 96.12 186 HIS A CA 1
ATOM 1456 C C . HIS A 1 186 ? -7.619 -12.976 14.359 1.00 96.12 186 HIS A C 1
ATOM 1458 O O . HIS A 1 186 ? -6.879 -12.318 15.092 1.00 96.12 186 HIS A O 1
ATOM 1464 N N . ARG A 1 187 ? -8.587 -13.760 14.841 1.00 93.62 187 ARG A N 1
ATOM 1465 C CA . ARG A 1 187 ? -8.844 -13.987 16.271 1.00 93.62 187 ARG A CA 1
ATOM 1466 C C . ARG A 1 187 ? -7.728 -14.805 16.935 1.00 93.62 187 ARG A C 1
ATOM 1468 O O . ARG A 1 187 ? -7.507 -14.685 18.138 1.00 93.62 187 ARG A O 1
ATOM 1475 N N . GLY A 1 188 ? -7.001 -15.606 16.153 1.00 90.00 188 GLY A N 1
ATOM 1476 C CA . GLY A 1 188 ? -5.844 -16.386 16.589 1.00 90.00 188 GLY A CA 1
ATOM 1477 C C . GLY A 1 188 ? -4.576 -15.542 16.723 1.00 90.00 188 GLY A C 1
ATOM 1478 O O . GLY A 1 188 ? -4.525 -14.400 16.267 1.00 90.00 188 GLY A O 1
ATOM 1479 N N . LYS A 1 189 ? -3.549 -16.077 17.392 1.00 88.25 189 LYS A N 1
ATOM 1480 C CA . LYS A 1 189 ? -2.266 -15.385 17.618 1.00 88.25 189 LYS A CA 1
ATOM 1481 C C . LYS A 1 189 ? -1.560 -15.048 16.294 1.00 88.25 189 LYS A C 1
ATOM 1483 O O . LYS A 1 189 ? -1.879 -15.599 15.242 1.00 88.25 189 LYS A O 1
ATOM 1488 N N . VAL A 1 190 ? -0.565 -14.165 16.365 1.00 87.69 190 VAL A N 1
ATOM 1489 C CA . VAL A 1 190 ? 0.420 -14.037 15.284 1.00 87.69 190 VAL A CA 1
ATOM 1490 C C . VAL A 1 190 ? 1.199 -15.345 15.215 1.00 87.69 190 VAL A C 1
ATOM 1492 O O . VAL A 1 190 ? 1.793 -15.749 16.218 1.00 87.69 190 VAL A O 1
ATOM 1495 N N . VAL A 1 191 ? 1.126 -16.030 14.078 1.00 88.12 191 VAL A N 1
ATOM 1496 C CA . VAL A 1 191 ? 1.814 -17.310 13.875 1.00 88.12 191 VAL A CA 1
ATOM 1497 C C . VAL A 1 191 ? 3.291 -17.077 13.555 1.00 88.12 191 VAL A C 1
ATOM 1499 O O . VAL A 1 191 ? 3.752 -15.940 13.486 1.00 88.12 191 VAL A O 1
ATOM 1502 N N . MET A 1 192 ? 4.063 -18.152 13.413 1.00 82.38 192 MET A N 1
ATOM 1503 C CA . MET A 1 192 ? 5.480 -18.032 13.086 1.00 82.38 192 MET A CA 1
ATOM 1504 C C . MET A 1 192 ? 5.665 -17.517 11.655 1.00 82.38 192 MET A C 1
ATOM 1506 O O . MET A 1 192 ? 5.195 -18.133 10.695 1.00 82.38 192 MET A O 1
ATOM 1510 N N . HIS A 1 193 ? 6.429 -16.437 11.514 1.00 86.38 193 HIS A N 1
ATOM 1511 C CA . HIS A 1 193 ? 6.957 -15.987 10.232 1.00 86.38 193 HIS A CA 1
ATOM 1512 C C . HIS A 1 193 ? 8.430 -16.367 10.107 1.00 86.38 193 HIS A C 1
ATOM 1514 O O . HIS A 1 193 ? 9.149 -16.521 11.091 1.00 86.38 193 HIS A O 1
ATOM 1520 N N . HIS A 1 194 ? 8.896 -16.460 8.870 1.00 80.44 194 HIS A N 1
ATOM 1521 C CA . HIS A 1 194 ? 10.294 -16.621 8.515 1.00 80.44 194 HIS A CA 1
ATOM 1522 C C . HIS A 1 194 ? 10.754 -15.448 7.652 1.00 80.44 194 HIS A C 1
ATOM 1524 O O . HIS A 1 194 ? 9.992 -14.922 6.839 1.00 80.44 194 HIS A O 1
ATOM 1530 N N . THR A 1 195 ? 12.013 -15.052 7.804 1.00 80.00 195 THR A N 1
ATOM 1531 C CA . THR A 1 195 ? 12.693 -14.141 6.869 1.00 80.00 195 THR A CA 1
ATOM 1532 C C . THR A 1 195 ? 13.164 -14.899 5.630 1.00 80.00 195 THR A C 1
ATOM 1534 O O . THR A 1 195 ? 13.305 -16.118 5.669 1.00 80.00 195 THR A O 1
ATOM 1537 N N . GLY A 1 196 ? 13.427 -14.190 4.528 1.00 76.38 196 GLY A N 1
ATOM 1538 C CA . GLY A 1 196 ? 13.928 -14.815 3.295 1.00 76.38 196 GLY A CA 1
ATOM 1539 C C . GLY A 1 196 ? 12.842 -15.363 2.367 1.00 76.38 196 GLY A C 1
ATOM 1540 O O . GLY A 1 196 ? 13.154 -16.072 1.412 1.00 76.38 196 GLY A O 1
ATOM 1541 N N . GLY A 1 197 ? 11.576 -14.996 2.594 1.00 79.56 197 GLY A N 1
ATOM 1542 C CA . GLY A 1 197 ? 10.510 -15.227 1.626 1.00 79.56 197 GLY A CA 1
ATOM 1543 C C . GLY A 1 197 ? 10.773 -14.510 0.297 1.00 79.56 197 GLY A C 1
ATOM 1544 O O . GLY A 1 197 ? 11.744 -13.765 0.134 1.00 79.56 197 GLY A O 1
ATOM 1545 N N . ASN A 1 198 ? 9.891 -14.730 -0.681 1.00 80.94 198 ASN A N 1
ATOM 1546 C CA . ASN A 1 198 ? 10.030 -14.136 -2.012 1.00 80.94 198 ASN A CA 1
ATOM 1547 C C . ASN A 1 198 ? 10.290 -12.621 -1.928 1.00 80.94 198 ASN A C 1
ATOM 1549 O O . ASN A 1 198 ? 9.659 -11.935 -1.133 1.00 80.94 198 ASN A O 1
ATOM 1553 N N . ALA A 1 199 ? 11.240 -12.111 -2.716 1.00 77.88 199 ALA A N 1
ATOM 1554 C CA . ALA A 1 199 ? 11.690 -10.712 -2.674 1.00 77.88 199 ALA A CA 1
ATOM 1555 C C . ALA A 1 199 ? 12.096 -10.176 -1.275 1.00 77.88 199 ALA A C 1
ATOM 1557 O O . ALA A 1 199 ? 12.135 -8.964 -1.074 1.00 77.88 199 ALA A O 1
ATOM 1558 N N . GLY A 1 200 ? 12.429 -11.056 -0.325 1.00 80.94 200 GLY A N 1
ATOM 1559 C CA . GLY A 1 200 ? 12.808 -10.699 1.044 1.00 80.94 200 GLY A CA 1
ATOM 1560 C C . GLY A 1 200 ? 11.629 -10.489 2.000 1.00 80.94 200 GLY A C 1
ATOM 1561 O O . GLY A 1 200 ? 11.846 -10.035 3.122 1.00 80.94 200 GLY A O 1
ATOM 1562 N N . PHE A 1 201 ? 10.394 -10.801 1.590 1.00 84.62 201 PHE A N 1
ATOM 1563 C CA . PHE A 1 201 ? 9.224 -10.690 2.464 1.00 84.62 201 PHE A CA 1
ATOM 1564 C C . PHE A 1 201 ? 9.269 -11.695 3.622 1.00 84.62 201 PHE A C 1
ATOM 1566 O O . PHE A 1 201 ? 9.898 -12.752 3.532 1.00 84.62 201 PHE A O 1
ATOM 1573 N N . LEU A 1 202 ? 8.558 -11.371 4.705 1.00 86.06 202 LEU A N 1
ATOM 1574 C CA . LEU A 1 202 ? 8.244 -12.355 5.728 1.00 86.06 202 LEU A CA 1
ATOM 1575 C C . LEU A 1 202 ? 7.261 -13.367 5.150 1.00 86.06 202 LEU A C 1
ATOM 1577 O O . LEU A 1 202 ? 6.365 -13.000 4.391 1.00 86.06 202 LEU A O 1
ATOM 1581 N N . VAL A 1 203 ? 7.427 -14.629 5.522 1.00 90.88 203 VAL A N 1
ATOM 1582 C CA . VAL A 1 203 ? 6.588 -15.728 5.049 1.00 90.88 203 VAL A CA 1
ATOM 1583 C C . VAL A 1 203 ? 6.156 -16.614 6.204 1.00 90.88 203 VAL A C 1
ATOM 1585 O O . VAL A 1 203 ? 6.976 -17.066 6.996 1.00 90.88 203 VAL A O 1
ATOM 1588 N N . ILE A 1 204 ? 4.864 -16.890 6.281 1.00 91.69 204 ILE A N 1
ATOM 1589 C CA . ILE A 1 204 ? 4.316 -17.991 7.064 1.00 91.69 204 ILE A CA 1
ATOM 1590 C C . ILE A 1 204 ? 4.419 -19.235 6.182 1.00 91.69 204 ILE A C 1
ATOM 1592 O O . ILE A 1 204 ? 3.904 -19.243 5.063 1.00 91.69 204 ILE A O 1
ATOM 1596 N N . LYS A 1 205 ? 5.118 -20.268 6.656 1.00 87.94 205 LYS A N 1
ATOM 1597 C CA . LYS A 1 205 ? 5.164 -21.564 5.965 1.00 87.94 205 LYS A CA 1
ATOM 1598 C C . LYS A 1 205 ? 3.800 -22.246 6.042 1.00 87.94 205 LYS A C 1
ATOM 1600 O O . LYS A 1 205 ? 3.101 -22.073 7.035 1.00 87.94 205 LYS A O 1
ATOM 1605 N N . ASP A 1 206 ? 3.481 -23.090 5.065 1.00 91.38 206 ASP A N 1
ATOM 1606 C CA . ASP A 1 206 ? 2.191 -23.792 4.997 1.00 91.38 206 ASP A CA 1
ATOM 1607 C C . ASP A 1 206 ? 1.856 -24.559 6.289 1.00 91.38 206 ASP A C 1
ATOM 1609 O O . ASP A 1 206 ? 0.734 -24.487 6.774 1.00 91.38 206 ASP A O 1
ATOM 1613 N N . GLU A 1 207 ? 2.847 -25.206 6.911 1.00 89.00 207 GLU A N 1
ATOM 1614 C CA . GLU A 1 207 ? 2.694 -25.942 8.180 1.00 89.00 207 GLU A CA 1
ATOM 1615 C C . GLU A 1 207 ? 2.383 -25.043 9.400 1.00 89.00 207 GLU A C 1
ATOM 1617 O O . GLU A 1 207 ? 1.931 -25.531 10.430 1.00 89.00 207 GLU A O 1
ATOM 1622 N N . ASN A 1 208 ? 2.634 -23.732 9.292 1.00 89.31 208 ASN A N 1
ATOM 1623 C CA . ASN A 1 208 ? 2.376 -22.730 10.332 1.00 89.31 208 ASN A CA 1
ATOM 1624 C C . ASN A 1 208 ? 1.132 -21.880 10.024 1.00 89.31 208 ASN A C 1
ATOM 1626 O O . ASN A 1 208 ? 0.792 -20.994 10.814 1.00 89.31 208 ASN A O 1
ATOM 1630 N N . LEU A 1 209 ? 0.467 -22.095 8.881 1.00 94.31 209 LEU A N 1
ATOM 1631 C CA . LEU A 1 209 ? -0.764 -21.379 8.566 1.00 94.31 209 LEU A CA 1
ATOM 1632 C C . LEU A 1 209 ? -1.852 -21.728 9.594 1.00 94.31 209 LEU A C 1
ATOM 1634 O O . LEU A 1 209 ? -2.003 -22.890 9.965 1.00 94.31 209 LEU A O 1
ATOM 1638 N N . PRO A 1 210 ? -2.641 -20.739 10.049 1.00 93.88 210 PRO A N 1
ATOM 1639 C CA . PRO A 1 210 ? -3.678 -20.971 11.055 1.00 93.88 210 PRO A CA 1
ATOM 1640 C C . PRO A 1 210 ? -4.916 -21.701 10.510 1.00 93.88 210 PRO A C 1
ATOM 1642 O O . PRO A 1 210 ? -5.789 -22.069 11.292 1.00 93.88 210 PRO A O 1
ATOM 1645 N N . ASP A 1 211 ? -5.025 -21.872 9.191 1.00 96.00 211 ASP A N 1
ATOM 1646 C CA . ASP A 1 211 ? -6.080 -22.637 8.526 1.00 96.00 211 ASP A CA 1
ATOM 1647 C C . ASP A 1 211 ? -5.569 -23.134 7.164 1.00 96.00 211 ASP A C 1
ATOM 1649 O O . ASP A 1 211 ? -4.536 -22.683 6.663 1.00 96.00 211 ASP A O 1
ATOM 1653 N N . ASP A 1 212 ? -6.310 -24.051 6.552 1.00 95.44 212 ASP A N 1
ATOM 1654 C CA . ASP A 1 212 ? -6.006 -24.599 5.235 1.00 95.44 212 ASP A CA 1
ATOM 1655 C C . ASP A 1 212 ? -6.037 -23.493 4.155 1.00 95.44 212 ASP A C 1
ATOM 1657 O O . ASP A 1 212 ? -7.092 -22.879 3.945 1.00 95.44 212 ASP A O 1
ATOM 1661 N N . PRO A 1 213 ? -4.940 -23.253 3.403 1.00 94.25 213 PRO A N 1
ATOM 1662 C CA . PRO A 1 213 ? -4.892 -22.230 2.353 1.00 94.25 213 PRO A CA 1
ATOM 1663 C C . PRO A 1 213 ? -5.951 -22.424 1.257 1.00 94.25 213 PRO A C 1
ATOM 1665 O O . PRO A 1 213 ? -6.309 -21.462 0.579 1.00 94.25 213 PRO A O 1
ATOM 1668 N N . ARG A 1 214 ? -6.504 -23.634 1.088 1.00 95.00 214 ARG A N 1
ATOM 1669 C CA . ARG A 1 214 ? -7.607 -23.911 0.147 1.00 95.00 214 ARG A CA 1
ATOM 1670 C C . ARG A 1 214 ? -8.926 -23.253 0.556 1.00 95.00 214 ARG A C 1
ATOM 1672 O O . ARG A 1 214 ? -9.810 -23.106 -0.282 1.00 95.00 214 ARG A O 1
ATOM 1679 N N . ARG A 1 215 ? -9.061 -22.840 1.818 1.00 96.44 215 ARG A N 1
ATOM 1680 C CA . ARG A 1 215 ? -10.221 -22.100 2.345 1.00 96.44 215 ARG A CA 1
ATOM 1681 C C . ARG A 1 215 ? -10.096 -20.591 2.148 1.00 96.44 215 ARG A C 1
ATOM 1683 O O . ARG A 1 215 ? -10.999 -19.848 2.532 1.00 96.44 215 ARG A O 1
ATOM 1690 N N . ALA A 1 216 ? -8.991 -20.134 1.562 1.00 97.81 216 ALA A N 1
ATOM 1691 C CA . ALA A 1 216 ? -8.792 -18.729 1.284 1.00 97.81 216 ALA A CA 1
ATOM 1692 C C . ALA A 1 216 ? -9.821 -18.203 0.282 1.00 97.81 216 ALA A C 1
ATOM 1694 O O . ALA A 1 216 ? -10.062 -18.794 -0.773 1.00 97.81 216 ALA A O 1
ATOM 1695 N N . ILE A 1 217 ? -10.368 -17.029 0.574 1.00 98.06 217 ILE A N 1
ATOM 1696 C CA . ILE A 1 217 ? -11.176 -16.295 -0.394 1.00 98.06 217 ILE A CA 1
ATOM 1697 C C . ILE A 1 217 ? -10.261 -15.560 -1.369 1.00 98.06 217 ILE A C 1
ATOM 1699 O O . ILE A 1 217 ? -9.135 -15.181 -1.042 1.00 98.06 217 ILE A O 1
ATOM 1703 N N . THR A 1 218 ? -10.760 -15.335 -2.581 1.00 98.12 218 THR A N 1
ATOM 1704 C CA . THR A 1 218 ? -10.086 -14.519 -3.592 1.00 98.12 218 THR A CA 1
ATOM 1705 C C . THR A 1 218 ? -10.663 -13.110 -3.560 1.00 98.12 218 THR A C 1
ATOM 1707 O O . THR A 1 218 ? -11.839 -12.909 -3.859 1.00 98.12 218 THR A O 1
ATOM 1710 N N . ALA A 1 219 ? -9.836 -12.120 -3.231 1.00 97.81 219 ALA A N 1
ATOM 1711 C CA . ALA A 1 219 ? -10.272 -10.738 -3.077 1.00 97.81 219 ALA A CA 1
ATOM 1712 C C . ALA A 1 219 ? -10.236 -9.971 -4.409 1.00 97.81 219 ALA A C 1
ATOM 1714 O O . ALA A 1 219 ? -9.367 -9.126 -4.634 1.00 97.81 219 ALA A O 1
ATOM 1715 N N . VAL A 1 220 ? -11.177 -10.281 -5.308 1.00 98.31 220 VAL A N 1
ATOM 1716 C CA . VAL A 1 220 ? -11.412 -9.482 -6.522 1.00 98.31 220 VAL A CA 1
ATOM 1717 C C . VAL A 1 220 ? -11.923 -8.104 -6.109 1.00 98.31 220 VAL A C 1
ATOM 1719 O O . VAL A 1 220 ? -12.883 -7.997 -5.349 1.00 98.31 220 VAL A O 1
ATOM 1722 N N . CYS A 1 221 ? -11.281 -7.047 -6.596 1.00 98.12 221 CYS A N 1
ATOM 1723 C CA . CYS A 1 221 ? -11.582 -5.683 -6.188 1.00 98.12 221 CYS A CA 1
ATOM 1724 C C . CYS A 1 221 ? -11.393 -4.733 -7.384 1.00 98.12 221 CYS A C 1
ATOM 1726 O O . CYS A 1 221 ? -10.280 -4.653 -7.913 1.00 98.12 221 CYS A O 1
ATOM 1728 N N . PRO A 1 222 ? -12.451 -4.051 -7.858 1.00 97.75 222 PRO A N 1
ATOM 1729 C CA . PRO A 1 222 ? -12.344 -3.115 -8.976 1.00 97.75 222 PRO A CA 1
ATOM 1730 C C . PRO A 1 222 ? -11.557 -1.859 -8.580 1.00 97.75 222 PRO A C 1
ATOM 1732 O O . PRO A 1 222 ? -11.413 -1.559 -7.392 1.00 97.75 222 PRO A O 1
ATOM 1735 N N . GLN A 1 223 ? -11.088 -1.088 -9.565 1.00 96.88 223 GLN A N 1
ATOM 1736 C CA . GLN A 1 223 ? -10.540 0.246 -9.313 1.00 96.88 223 GLN A CA 1
ATOM 1737 C C . GLN A 1 223 ? -11.578 1.092 -8.559 1.00 96.88 223 GLN A C 1
ATOM 1739 O O . GLN A 1 223 ? -12.749 1.138 -8.928 1.00 96.88 223 GLN A O 1
ATOM 1744 N N . GLY A 1 224 ? -11.139 1.760 -7.493 1.00 94.69 224 GLY A N 1
ATOM 1745 C CA . GLY A 1 224 ? -12.016 2.514 -6.592 1.00 94.69 224 GLY A CA 1
ATOM 1746 C C . GLY A 1 224 ? -12.613 1.687 -5.447 1.00 94.69 224 GLY A C 1
ATOM 1747 O O . GLY A 1 224 ? -13.180 2.246 -4.507 1.00 94.69 224 GLY A O 1
ATOM 1748 N N . GLY A 1 225 ? -12.435 0.367 -5.464 1.00 97.75 225 GLY A N 1
ATOM 1749 C CA . GLY A 1 225 ? -12.674 -0.472 -4.300 1.00 97.75 225 GLY A CA 1
ATOM 1750 C C . GLY A 1 225 ? -11.555 -0.380 -3.260 1.00 97.75 225 GLY A C 1
ATOM 1751 O O . GLY A 1 225 ? -10.497 0.199 -3.500 1.00 97.75 225 GLY A O 1
ATOM 1752 N N . VAL A 1 226 ? -11.798 -0.966 -2.090 1.00 98.62 226 VAL A N 1
ATOM 1753 C CA . VAL A 1 226 ? -10.811 -1.171 -1.024 1.00 98.62 226 VAL A CA 1
ATOM 1754 C C . VAL A 1 226 ? -11.023 -2.555 -0.429 1.00 98.62 226 VAL A C 1
ATOM 1756 O O . VAL A 1 226 ? -12.157 -2.966 -0.175 1.00 98.62 226 VAL A O 1
ATOM 1759 N N . VAL A 1 227 ? -9.927 -3.265 -0.184 1.00 98.75 227 VAL A N 1
ATOM 1760 C CA . VAL A 1 227 ? -9.929 -4.470 0.643 1.00 98.75 227 VAL A CA 1
ATOM 1761 C C . VAL A 1 227 ? -9.373 -4.101 2.012 1.00 98.75 227 VAL A C 1
ATOM 1763 O O . VAL A 1 227 ? -8.188 -3.798 2.149 1.00 98.75 227 VAL A O 1
ATOM 1766 N N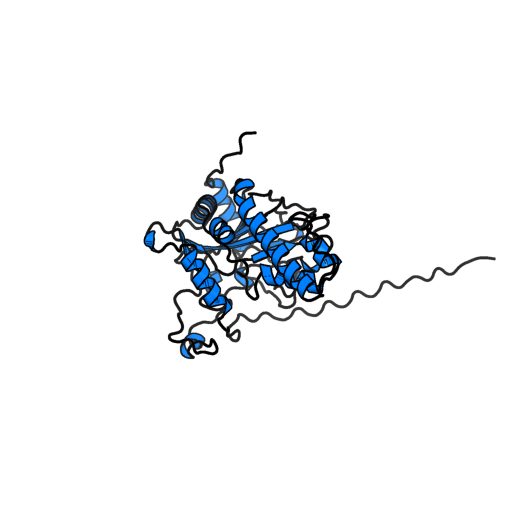 . PHE A 1 228 ? -10.247 -4.093 3.012 1.00 98.81 228 PHE A N 1
ATOM 1767 C CA . PHE A 1 228 ? -9.898 -3.886 4.412 1.00 98.81 228 PHE A CA 1
ATOM 1768 C C . PHE A 1 228 ? -9.520 -5.222 5.038 1.00 98.81 228 PHE A C 1
ATOM 1770 O O . PHE A 1 228 ? -10.225 -6.210 4.838 1.00 98.81 228 PHE A O 1
ATOM 1777 N N . MET A 1 229 ? -8.439 -5.254 5.809 1.00 98.62 229 MET A N 1
ATOM 1778 C CA . MET A 1 229 ? -7.989 -6.432 6.553 1.00 98.62 229 MET A CA 1
ATOM 1779 C C . MET A 1 229 ? -7.473 -5.994 7.918 1.00 98.62 229 MET A C 1
ATOM 1781 O O . MET A 1 229 ? -6.851 -4.939 8.038 1.00 98.62 229 MET A O 1
ATOM 1785 N N . THR A 1 230 ? -7.699 -6.805 8.947 1.00 97.62 230 THR A N 1
ATOM 1786 C CA . THR A 1 230 ? -7.006 -6.600 10.227 1.00 97.62 230 THR A CA 1
ATOM 1787 C C . THR A 1 230 ? -5.543 -7.032 10.109 1.00 97.62 230 THR A C 1
ATOM 1789 O O . THR A 1 230 ? -5.220 -7.952 9.354 1.00 97.62 230 THR A O 1
ATOM 1792 N N . ASN A 1 231 ? -4.664 -6.451 10.924 1.00 94.38 231 ASN A N 1
ATOM 1793 C CA . ASN A 1 231 ? -3.240 -6.787 10.989 1.00 94.38 231 ASN A CA 1
ATOM 1794 C C . ASN A 1 231 ? -2.936 -8.266 11.255 1.00 94.38 231 ASN A C 1
ATOM 1796 O O . ASN A 1 231 ? -1.852 -8.751 10.927 1.00 94.38 231 ASN A O 1
ATOM 1800 N N . ARG A 1 232 ? -3.890 -8.998 11.834 1.00 95.69 232 ARG A N 1
ATOM 1801 C CA . ARG A 1 232 ? -3.768 -10.423 12.159 1.00 95.69 232 ARG A CA 1
ATOM 1802 C C . ARG A 1 232 ? -4.416 -11.336 11.123 1.00 95.69 232 ARG A C 1
ATOM 1804 O O . ARG A 1 232 ? -4.377 -12.547 11.307 1.00 95.69 232 ARG A O 1
ATOM 1811 N N . THR A 1 233 ? -4.980 -10.806 10.041 1.00 97.75 233 THR A N 1
ATOM 1812 C CA . THR A 1 233 ? -5.555 -11.634 8.971 1.00 97.75 233 THR A CA 1
ATOM 1813 C C . THR A 1 233 ? -4.444 -12.095 8.029 1.00 97.75 233 THR A C 1
ATOM 1815 O O . THR A 1 233 ? -3.833 -11.249 7.367 1.00 97.75 233 THR A O 1
ATOM 1818 N N . PRO A 1 234 ? -4.149 -13.404 7.936 1.00 97.88 234 PRO A N 1
ATOM 1819 C CA . PRO A 1 234 ? -3.215 -13.924 6.960 1.00 97.88 234 PRO A CA 1
ATOM 1820 C C . PRO A 1 234 ? -3.725 -13.650 5.551 1.00 97.88 234 PRO A C 1
ATOM 1822 O O . PRO A 1 234 ? -4.866 -13.970 5.201 1.00 97.88 234 PRO A O 1
ATOM 1825 N N . HIS A 1 235 ? -2.856 -13.072 4.737 1.00 98.06 235 HIS A N 1
ATOM 1826 C CA . HIS A 1 235 ? -3.141 -12.781 3.346 1.00 98.06 235 HIS A CA 1
ATOM 1827 C C . HIS A 1 235 ? -1.881 -12.928 2.494 1.00 98.06 235 HIS A C 1
ATOM 1829 O O . HIS A 1 235 ? -0.749 -12.900 2.982 1.00 98.06 235 HIS A O 1
ATOM 1835 N N . CYS A 1 236 ? -2.082 -13.125 1.198 1.00 96.94 236 CYS A N 1
ATOM 1836 C CA . CYS A 1 236 ? -1.024 -13.189 0.200 1.00 96.94 236 CYS A CA 1
ATOM 1837 C C . CYS A 1 236 ? -1.515 -12.566 -1.112 1.00 96.94 236 CYS A C 1
ATOM 1839 O O . CYS A 1 236 ? -2.636 -12.060 -1.205 1.00 96.94 236 CYS A O 1
ATOM 1841 N N . SER A 1 237 ? -0.686 -12.583 -2.155 1.00 93.56 237 SER A N 1
ATOM 1842 C CA . SER A 1 237 ? -1.104 -12.125 -3.485 1.00 93.56 237 SER A CA 1
ATOM 1843 C C . SER A 1 237 ? -0.750 -13.124 -4.577 1.00 93.56 237 SER A C 1
ATOM 1845 O O . SER A 1 237 ? 0.378 -13.602 -4.641 1.00 93.56 237 SER A O 1
ATOM 1847 N N . THR A 1 238 ? -1.660 -13.361 -5.520 1.00 93.25 238 THR A N 1
ATOM 1848 C CA . THR A 1 238 ? -1.486 -14.377 -6.575 1.00 93.25 238 THR A CA 1
ATOM 1849 C C . THR A 1 238 ? -0.653 -13.864 -7.754 1.00 93.25 238 THR A C 1
ATOM 1851 O O . THR A 1 238 ? -0.537 -12.650 -7.923 1.00 93.25 238 THR A O 1
ATOM 1854 N N . PRO A 1 239 ? -0.017 -14.724 -8.571 1.00 93.94 239 PRO A N 1
ATOM 1855 C CA . PRO A 1 239 ? 0.790 -14.280 -9.711 1.00 93.94 239 PRO A CA 1
ATOM 1856 C C . PRO A 1 239 ? 0.012 -13.385 -10.690 1.00 93.94 239 PRO A C 1
ATOM 1858 O O . PRO A 1 239 ? -1.198 -13.518 -10.849 1.00 93.94 239 PRO A O 1
ATOM 1861 N N . ASN A 1 240 ? 0.715 -12.482 -11.377 1.00 96.56 240 ASN A N 1
ATOM 1862 C CA . ASN A 1 240 ? 0.121 -11.675 -12.442 1.00 96.56 240 ASN A CA 1
ATOM 1863 C C . ASN A 1 240 ? 0.380 -12.334 -13.806 1.00 96.56 240 ASN A C 1
ATOM 1865 O O . ASN A 1 240 ? 1.489 -12.267 -14.333 1.00 96.56 240 ASN A O 1
ATOM 1869 N N . TYR A 1 241 ? -0.656 -12.935 -14.386 1.00 95.19 241 TYR A N 1
ATOM 1870 C CA . TYR A 1 241 ? -0.644 -13.572 -15.708 1.00 95.19 241 TYR A CA 1
ATOM 1871 C C . TYR A 1 241 ? -1.156 -12.661 -16.835 1.00 95.19 241 TYR A C 1
ATOM 1873 O O . TYR A 1 241 ? -1.269 -13.091 -17.985 1.00 95.19 241 TYR A O 1
ATOM 1881 N N . SER A 1 242 ? -1.494 -11.408 -16.529 1.00 95.38 242 SER A N 1
ATOM 1882 C CA . SER A 1 242 ? -1.943 -10.428 -17.519 1.00 95.38 242 SER A CA 1
ATOM 1883 C C . SER A 1 242 ? -0.779 -9.839 -18.336 1.00 95.38 242 SER A C 1
ATOM 1885 O O . SER A 1 242 ? 0.373 -10.259 -18.224 1.00 95.38 242 SER A O 1
ATOM 1887 N N . ASP A 1 243 ? -1.089 -8.874 -19.202 1.00 95.19 243 ASP A N 1
ATOM 1888 C CA . ASP A 1 243 ? -0.134 -8.135 -20.035 1.00 95.19 243 ASP A CA 1
ATOM 1889 C C . ASP A 1 243 ? 0.214 -6.741 -19.474 1.00 95.19 243 ASP A C 1
ATOM 1891 O O . ASP A 1 243 ? 0.901 -5.961 -20.138 1.00 95.19 243 ASP A O 1
ATOM 1895 N N . HIS A 1 244 ? -0.260 -6.412 -18.270 1.00 96.38 244 HIS A N 1
ATOM 1896 C CA . HIS A 1 244 ? -0.104 -5.100 -17.649 1.00 96.38 244 HIS A CA 1
ATOM 1897 C C . HIS A 1 244 ? 0.296 -5.209 -16.174 1.00 96.38 244 HIS A C 1
ATOM 1899 O O . HIS A 1 244 ? 0.143 -6.246 -15.533 1.00 96.38 244 HIS A O 1
ATOM 1905 N N . VAL A 1 245 ? 0.841 -4.126 -15.627 1.00 97.62 245 VAL A N 1
ATOM 1906 C CA . VAL A 1 245 ? 1.173 -4.004 -14.206 1.00 97.62 245 VAL A CA 1
ATOM 1907 C C . VAL A 1 245 ? -0.118 -3.862 -13.403 1.00 97.62 245 VAL A C 1
ATOM 1909 O O . VAL A 1 245 ? -0.922 -2.974 -13.690 1.00 97.62 245 VAL A O 1
ATOM 1912 N N . ARG A 1 246 ? -0.306 -4.701 -12.378 1.00 97.31 246 ARG A N 1
ATOM 1913 C CA . ARG A 1 246 ? -1.351 -4.483 -11.371 1.00 97.31 246 ARG A CA 1
ATOM 1914 C C . ARG A 1 246 ? -0.802 -3.543 -10.313 1.00 97.31 246 ARG A C 1
ATOM 1916 O O . ARG A 1 246 ? 0.068 -3.926 -9.532 1.00 97.31 246 ARG A O 1
ATOM 1923 N N . TRP A 1 247 ? -1.310 -2.321 -10.307 1.00 97.81 247 TRP A N 1
ATOM 1924 C CA . TRP A 1 247 ? -0.951 -1.294 -9.340 1.00 97.81 247 TRP A CA 1
ATOM 1925 C C . TRP A 1 247 ? -1.898 -1.323 -8.146 1.00 97.81 247 TRP A C 1
ATOM 1927 O O . TRP A 1 247 ? -3.115 -1.401 -8.310 1.00 97.81 247 TRP A O 1
ATOM 1937 N N . SER A 1 248 ? -1.343 -1.230 -6.946 1.00 97.69 248 SER A N 1
ATOM 1938 C CA . SER A 1 248 ? -2.101 -0.970 -5.725 1.00 97.69 248 SER A CA 1
ATOM 1939 C C . SER A 1 248 ? -1.297 -0.091 -4.784 1.00 97.69 248 SER A C 1
ATOM 1941 O O . SER A 1 248 ? -0.077 0.012 -4.918 1.00 97.69 248 SER A O 1
ATOM 1943 N N . ILE A 1 249 ? -1.972 0.485 -3.804 1.00 97.69 249 ILE A N 1
ATOM 1944 C CA . ILE A 1 249 ? -1.335 1.008 -2.602 1.00 97.69 249 ILE A CA 1
ATOM 1945 C C . ILE A 1 249 ? -1.840 0.224 -1.398 1.00 97.69 249 ILE A C 1
ATOM 1947 O O . ILE A 1 249 ? -2.981 -0.238 -1.405 1.00 97.69 249 ILE A O 1
ATOM 1951 N N . ASP A 1 250 ? -1.021 0.077 -0.366 1.00 95.88 250 ASP A N 1
ATOM 1952 C CA . ASP A 1 250 ? -1.524 -0.355 0.935 1.00 95.88 250 ASP A CA 1
ATOM 1953 C C . ASP A 1 250 ? -1.177 0.651 2.014 1.00 95.88 250 ASP A C 1
ATOM 1955 O O . ASP A 1 250 ? -0.025 1.057 2.188 1.00 95.88 250 ASP A O 1
ATOM 1959 N N . LEU A 1 251 ? -2.238 1.048 2.703 1.00 97.56 251 LEU A N 1
ATOM 1960 C CA . LEU A 1 251 ? -2.285 2.073 3.726 1.00 97.56 251 LEU A CA 1
ATOM 1961 C C . LEU A 1 251 ? -2.643 1.395 5.045 1.00 97.56 251 LEU A C 1
ATOM 1963 O O . LEU A 1 251 ? -3.413 0.435 5.043 1.00 97.56 251 LEU A O 1
ATOM 1967 N N . ARG A 1 252 ? -2.109 1.878 6.163 1.00 95.50 252 ARG A N 1
ATOM 1968 C CA . ARG A 1 252 ? -2.393 1.321 7.491 1.00 95.50 252 ARG A CA 1
ATOM 1969 C C . ARG A 1 252 ? -2.938 2.405 8.399 1.00 95.50 252 ARG A C 1
ATOM 1971 O O . ARG A 1 252 ? -2.413 3.517 8.401 1.00 95.50 252 ARG A O 1
ATOM 1978 N N . PHE A 1 253 ? -3.972 2.068 9.158 1.00 96.31 253 PHE A N 1
ATOM 1979 C CA . PHE A 1 253 ? -4.641 2.990 10.067 1.00 96.31 253 PHE A CA 1
ATOM 1980 C C . PHE A 1 253 ? -4.937 2.328 11.402 1.00 96.31 253 PHE A C 1
ATOM 1982 O O . PHE A 1 253 ? -5.223 1.134 11.458 1.00 96.31 253 PHE A O 1
ATOM 1989 N N . GLN A 1 254 ? -4.929 3.116 12.467 1.00 94.56 254 GLN A N 1
ATOM 1990 C CA . GLN A 1 254 ? -5.232 2.652 13.818 1.00 94.56 254 GLN A CA 1
ATOM 1991 C C . GLN A 1 254 ? -5.854 3.773 14.653 1.00 94.56 254 GLN A C 1
ATOM 1993 O O . GLN A 1 254 ? -5.797 4.947 14.280 1.00 94.56 254 GLN A O 1
ATOM 1998 N N . SER A 1 255 ? -6.458 3.407 15.784 1.00 93.12 255 SER A N 1
ATOM 1999 C CA . SER A 1 255 ? -6.910 4.384 16.781 1.00 93.12 255 SER A CA 1
ATOM 2000 C C . SER A 1 255 ? -5.714 5.154 17.348 1.00 93.12 255 SER A C 1
ATOM 2002 O O . SER A 1 255 ? -4.641 4.579 17.518 1.00 93.12 255 SER A O 1
ATOM 2004 N N . ILE A 1 256 ? -5.900 6.422 17.724 1.00 86.19 256 ILE A N 1
ATOM 2005 C CA . ILE A 1 256 ? -4.898 7.177 18.502 1.00 86.19 256 ILE A CA 1
ATOM 2006 C C . ILE A 1 256 ? -4.564 6.513 19.853 1.00 86.19 256 ILE A C 1
ATOM 2008 O O . ILE A 1 256 ? -3.511 6.767 20.427 1.00 86.19 256 ILE A O 1
ATOM 2012 N N . GLU A 1 257 ? -5.466 5.669 20.360 1.00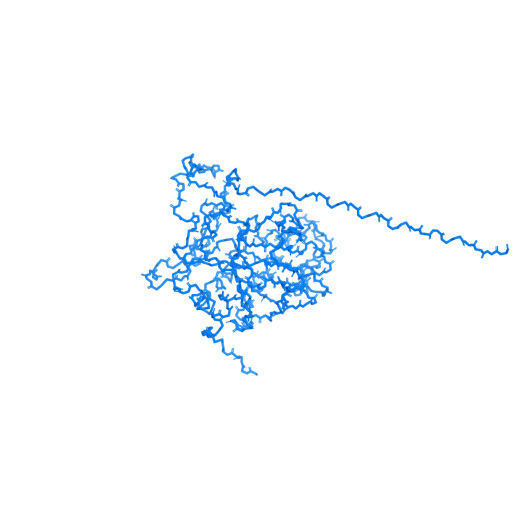 83.44 257 GLU A N 1
ATOM 2013 C CA . GLU A 1 257 ? -5.297 4.903 21.601 1.00 83.44 257 GLU A CA 1
ATOM 2014 C C . GLU A 1 257 ? -4.570 3.572 21.369 1.00 83.44 257 GLU A C 1
ATOM 2016 O O . GLU A 1 257 ? -4.150 2.922 22.327 1.00 83.44 257 GLU A O 1
ATOM 2021 N N . ALA A 1 258 ? -4.413 3.149 20.107 1.00 81.06 258 ALA A N 1
ATOM 2022 C CA . ALA A 1 258 ? -3.651 1.953 19.799 1.00 81.06 258 ALA A CA 1
ATOM 2023 C C . ALA A 1 258 ? -2.172 2.194 20.136 1.00 81.06 258 ALA A C 1
ATOM 2025 O O . ALA A 1 258 ? -1.629 3.244 19.769 1.00 81.06 258 ALA A O 1
ATOM 2026 N N . PRO A 1 259 ? -1.497 1.241 20.808 1.00 66.12 259 PRO A N 1
ATOM 2027 C CA . PRO A 1 259 ? -0.083 1.355 21.059 1.00 66.12 259 PRO A CA 1
ATOM 2028 C C . PRO A 1 259 ? 0.611 1.375 19.704 1.00 66.12 259 PRO A C 1
ATOM 2030 O O . PRO A 1 259 ? 0.558 0.435 18.909 1.00 66.12 259 PRO A O 1
ATOM 2033 N N . SER A 1 260 ? 1.218 2.513 19.446 1.00 60.56 260 SER A N 1
ATOM 2034 C CA . SER A 1 260 ? 2.031 2.772 18.282 1.00 60.56 260 SER A CA 1
ATOM 2035 C C . SER A 1 260 ? 3.424 3.100 18.776 1.00 60.56 260 SER A C 1
ATOM 2037 O O . SER A 1 260 ? 3.649 3.319 19.968 1.00 60.56 260 SER A O 1
ATOM 2039 N N . ASN A 1 261 ? 4.369 3.204 17.856 1.00 53.00 261 ASN A N 1
ATOM 2040 C CA . ASN A 1 261 ? 5.698 3.672 18.215 1.00 53.00 261 ASN A CA 1
ATOM 2041 C C . ASN A 1 261 ? 5.739 5.208 18.453 1.00 53.00 261 ASN A C 1
ATOM 2043 O O . ASN A 1 261 ? 6.819 5.789 18.553 1.00 53.00 261 ASN A O 1
ATOM 2047 N N . VAL A 1 262 ? 4.582 5.886 18.513 1.00 44.47 262 VAL A N 1
ATOM 2048 C CA . VAL A 1 262 ? 4.443 7.344 18.661 1.00 44.47 262 VAL A CA 1
ATOM 2049 C C . VAL A 1 262 ? 4.511 7.752 20.137 1.00 44.47 262 VAL A C 1
ATOM 2051 O O . VAL A 1 262 ? 3.882 7.142 20.995 1.00 44.47 262 VAL A O 1
ATOM 2054 N N . GLY A 1 263 ? 5.253 8.824 20.437 1.00 42.75 263 GLY A N 1
ATOM 2055 C CA . GLY A 1 263 ? 5.411 9.370 21.797 1.00 42.75 263 GLY A CA 1
ATOM 2056 C C . GLY A 1 263 ? 6.773 9.085 22.435 1.00 42.75 263 GLY A C 1
ATOM 2057 O O . GLY A 1 263 ? 7.112 9.683 23.454 1.00 42.75 263 GLY A O 1
ATOM 2058 N N . LEU A 1 264 ? 7.590 8.250 21.794 1.00 49.41 264 LEU A N 1
ATOM 2059 C CA . LEU A 1 264 ? 9.021 8.158 22.051 1.00 49.41 264 LEU A CA 1
ATOM 2060 C C . LEU A 1 264 ? 9.724 9.052 21.028 1.00 49.41 264 LEU A C 1
ATOM 2062 O O . LEU A 1 264 ? 9.887 8.679 19.870 1.00 49.41 264 LEU A O 1
ATOM 2066 N N . TRP A 1 265 ? 10.090 10.260 21.443 1.00 50.06 265 TRP A N 1
ATOM 2067 C CA . TRP A 1 265 ? 10.956 11.132 20.654 1.00 50.06 265 TRP A CA 1
ATOM 2068 C C . TRP A 1 265 ? 12.373 11.017 21.203 1.00 50.06 265 TRP A C 1
ATOM 2070 O O . TRP A 1 265 ? 12.535 11.087 22.429 1.00 50.06 265 TRP A O 1
ATOM 2080 N N . PRO A 1 266 ? 13.394 10.843 20.348 1.00 53.88 266 PRO A N 1
ATOM 2081 C CA . PRO A 1 266 ? 14.754 11.012 20.814 1.00 53.88 266 PRO A CA 1
ATOM 2082 C C . PRO A 1 266 ? 14.911 12.452 21.309 1.00 53.88 266 PRO A C 1
ATOM 2084 O O . PRO A 1 266 ? 14.424 13.394 20.679 1.00 53.88 266 PRO A O 1
ATOM 2087 N N . LYS A 1 267 ? 15.552 12.630 22.464 1.00 64.88 267 LYS A N 1
ATOM 2088 C CA . LYS A 1 267 ? 15.829 13.962 23.019 1.00 64.88 267 LYS A CA 1
ATOM 2089 C C . LYS A 1 267 ? 16.733 14.761 22.087 1.00 64.88 267 LYS A C 1
ATOM 2091 O O . LYS A 1 267 ? 16.600 15.977 22.002 1.00 64.88 267 LYS A O 1
ATOM 2096 N N . THR A 1 268 ? 17.640 14.073 21.401 1.00 60.12 268 THR A N 1
ATOM 2097 C CA . THR A 1 268 ? 18.569 14.651 20.431 1.00 60.12 268 THR A CA 1
ATOM 2098 C C . THR A 1 268 ? 18.765 13.704 19.254 1.00 60.12 268 THR A C 1
ATOM 2100 O O . THR A 1 268 ? 18.717 12.485 19.422 1.00 60.12 268 THR A O 1
ATOM 2103 N N . ILE A 1 269 ? 19.035 14.274 18.080 1.00 53.78 269 ILE A N 1
ATOM 2104 C CA . ILE A 1 269 ? 19.523 13.563 16.896 1.00 53.78 269 ILE A CA 1
ATOM 2105 C C . ILE A 1 269 ? 20.841 14.234 16.506 1.00 53.78 269 ILE A C 1
ATOM 2107 O O . ILE A 1 269 ? 20.872 15.460 16.378 1.00 53.78 269 ILE A O 1
ATOM 2111 N N . ASP A 1 270 ? 21.920 13.462 16.388 1.00 61.44 270 ASP A N 1
ATOM 2112 C CA . ASP A 1 270 ? 23.226 13.995 15.979 1.00 61.44 270 ASP A CA 1
ATOM 2113 C C . ASP A 1 270 ? 23.301 14.274 14.464 1.00 61.44 270 ASP A C 1
ATOM 2115 O O . ASP A 1 270 ? 22.370 13.989 13.703 1.00 61.44 270 ASP A O 1
ATOM 2119 N N . ALA A 1 271 ? 24.412 14.866 14.015 1.00 51.19 271 ALA A N 1
ATOM 2120 C CA . ALA A 1 271 ? 24.621 15.227 12.611 1.00 51.19 271 ALA A CA 1
ATOM 2121 C C . ALA A 1 271 ? 24.653 13.998 11.681 1.00 51.19 271 ALA A C 1
ATOM 2123 O O . ALA A 1 271 ? 24.393 14.097 10.480 1.00 51.19 271 ALA A O 1
ATOM 2124 N N . GLU A 1 272 ? 24.932 12.825 12.241 1.00 49.28 272 GLU A N 1
ATOM 2125 C CA . GLU A 1 272 ? 25.014 11.547 11.556 1.00 49.28 272 GLU A CA 1
ATOM 2126 C C . GLU A 1 272 ? 23.669 10.806 11.515 1.00 49.28 272 GLU A C 1
ATOM 2128 O O . GLU A 1 272 ? 23.562 9.802 10.795 1.00 49.28 272 GLU A O 1
ATOM 2133 N N . GLY A 1 273 ? 22.655 11.307 12.226 1.00 44.47 273 GLY A N 1
ATOM 2134 C CA . GLY A 1 273 ? 21.290 10.795 12.258 1.00 44.47 273 GLY A CA 1
ATOM 2135 C C . GLY A 1 273 ? 21.004 9.763 13.355 1.00 44.47 273 GLY A C 1
ATOM 2136 O O . GLY A 1 273 ? 20.040 9.009 13.201 1.00 44.47 273 GLY A O 1
ATOM 2137 N N . ASN A 1 274 ? 21.809 9.696 14.422 1.00 50.72 274 ASN A N 1
ATOM 2138 C CA . ASN A 1 274 ? 21.617 8.786 15.556 1.00 50.72 274 ASN A CA 1
ATOM 2139 C C . ASN A 1 274 ? 20.799 9.436 16.689 1.00 50.72 274 ASN A C 1
ATOM 2141 O O . ASN A 1 274 ? 21.049 10.576 17.080 1.00 50.72 274 ASN A O 1
ATOM 2145 N N . ALA A 1 275 ? 19.850 8.681 17.253 1.00 59.41 275 ALA A N 1
ATOM 2146 C CA . ALA A 1 275 ? 19.113 9.028 18.474 1.00 59.41 275 ALA A CA 1
ATOM 2147 C C . ALA A 1 275 ? 19.940 8.821 19.764 1.00 59.41 275 ALA A C 1
ATOM 2149 O O . ALA A 1 275 ? 20.900 8.049 19.776 1.00 59.41 275 ALA A O 1
ATOM 2150 N N . ASP A 1 276 ? 19.533 9.455 20.872 1.00 70.31 276 ASP A N 1
ATOM 2151 C CA . ASP A 1 276 ? 20.162 9.272 22.188 1.00 70.31 276 ASP A CA 1
ATOM 2152 C C . ASP A 1 276 ? 20.070 7.824 22.719 1.00 70.31 276 ASP A C 1
ATOM 2154 O O . ASP A 1 276 ? 19.136 7.079 22.431 1.00 70.31 276 ASP A O 1
ATOM 2158 N N . ALA A 1 277 ? 21.044 7.402 23.532 1.00 62.88 277 ALA A N 1
ATOM 2159 C CA . ALA A 1 277 ? 21.152 6.013 23.993 1.00 62.88 277 ALA A CA 1
ATOM 2160 C C . ALA A 1 277 ? 19.954 5.533 24.841 1.00 62.88 277 ALA A C 1
ATOM 2162 O O . ALA A 1 277 ? 19.634 4.344 24.842 1.00 62.88 277 ALA A O 1
ATOM 2163 N N . GLU A 1 278 ? 19.285 6.439 25.559 1.00 62.59 278 GLU A N 1
ATOM 2164 C CA . GLU A 1 278 ? 18.118 6.119 26.388 1.00 62.59 278 GLU A CA 1
ATOM 2165 C C . GLU A 1 278 ? 16.867 5.846 25.546 1.00 62.59 278 GLU A C 1
ATOM 2167 O O . GLU A 1 278 ? 16.027 5.040 25.951 1.00 62.59 278 GLU A O 1
ATOM 2172 N N . PHE A 1 279 ? 16.752 6.449 24.359 1.00 58.03 279 PHE A N 1
ATOM 2173 C CA . PHE A 1 279 ? 15.706 6.126 23.389 1.00 58.03 279 PHE A CA 1
ATOM 2174 C C . PHE A 1 279 ? 15.740 4.640 22.995 1.00 58.03 279 PHE A C 1
ATOM 2176 O O . PHE A 1 279 ? 14.713 3.962 23.048 1.00 58.03 279 PHE A O 1
ATOM 2183 N N . TYR A 1 280 ? 16.926 4.093 22.705 1.00 54.69 280 TYR A N 1
ATOM 2184 C CA . TYR A 1 280 ? 17.077 2.685 22.312 1.00 54.69 280 TYR A CA 1
ATOM 2185 C C . TYR A 1 280 ? 16.789 1.684 23.437 1.00 54.69 280 TYR A C 1
ATOM 2187 O O . TYR A 1 280 ? 16.427 0.544 23.160 1.00 54.69 280 TYR A O 1
ATOM 2195 N N . LYS A 1 281 ? 16.911 2.091 24.705 1.00 54.56 281 LYS A N 1
ATOM 2196 C CA . LYS A 1 281 ? 16.605 1.231 25.862 1.00 54.56 281 LYS A CA 1
ATOM 2197 C C . LYS A 1 281 ? 15.103 1.111 26.148 1.00 54.56 281 LYS A C 1
ATOM 2199 O O . LYS A 1 281 ? 14.696 0.188 26.846 1.00 54.56 281 LYS A O 1
ATOM 2204 N N . LYS A 1 282 ? 14.280 2.035 25.635 1.00 48.59 282 LYS A N 1
ATOM 2205 C CA . LYS A 1 282 ? 12.848 2.169 25.973 1.00 48.59 282 LYS A CA 1
ATOM 2206 C C . LYS A 1 282 ? 11.885 1.475 25.004 1.00 48.59 282 LYS A C 1
ATOM 2208 O O . LYS A 1 282 ? 10.694 1.431 25.294 1.00 48.59 282 LYS A O 1
ATOM 2213 N N . GLY A 1 283 ? 12.357 0.924 23.883 1.00 45.41 283 GLY A N 1
ATOM 2214 C CA . GLY A 1 283 ? 11.486 0.317 22.873 1.00 45.41 283 GLY A CA 1
ATOM 2215 C C . GLY A 1 283 ? 12.079 -0.925 22.211 1.00 45.41 283 GLY A C 1
ATOM 2216 O O . GLY A 1 283 ? 13.152 -0.869 21.619 1.00 45.41 283 GLY A O 1
ATOM 2217 N N . ASN A 1 284 ? 11.333 -2.034 22.254 1.00 42.94 284 ASN A N 1
ATOM 2218 C CA . ASN A 1 284 ? 11.568 -3.214 21.421 1.00 42.94 284 ASN A CA 1
ATOM 2219 C C . ASN A 1 284 ? 10.854 -2.986 20.081 1.00 42.94 284 ASN A C 1
ATOM 2221 O O . ASN A 1 284 ? 9.661 -3.251 19.935 1.00 42.94 284 ASN A O 1
ATOM 2225 N N . ILE A 1 285 ? 11.541 -2.328 19.162 1.00 49.41 285 ILE A N 1
ATOM 2226 C CA . ILE A 1 285 ? 10.934 -1.702 17.992 1.00 49.41 285 ILE A CA 1
ATOM 2227 C C . ILE A 1 285 ? 11.047 -2.664 16.814 1.00 49.41 285 ILE A C 1
ATOM 2229 O O . ILE A 1 285 ? 12.155 -3.018 16.448 1.00 49.41 285 ILE A O 1
ATOM 2233 N N . ALA A 1 286 ? 9.930 -3.028 16.177 1.00 41.44 286 ALA A N 1
ATOM 2234 C CA . ALA A 1 286 ? 9.929 -3.817 14.937 1.00 41.44 286 ALA A CA 1
ATOM 2235 C C . ALA A 1 286 ? 9.613 -2.999 13.664 1.00 41.44 286 ALA A C 1
ATOM 2237 O O . ALA A 1 286 ? 9.717 -3.531 12.562 1.00 41.44 286 ALA A O 1
ATOM 2238 N N . CYS A 1 287 ? 9.289 -1.708 13.804 1.00 46.03 287 CYS A N 1
ATOM 2239 C CA . CYS A 1 287 ? 9.297 -0.697 12.745 1.00 46.03 287 CYS A CA 1
ATOM 2240 C C . CYS A 1 287 ? 9.766 0.635 13.359 1.00 46.03 287 CYS A C 1
ATOM 2242 O O . CYS A 1 287 ? 9.239 1.073 14.376 1.00 46.03 287 CYS A O 1
ATOM 2244 N N . TYR A 1 288 ? 10.848 1.199 12.815 1.00 40.09 288 TYR A N 1
ATOM 2245 C CA . TYR A 1 288 ? 11.687 2.217 13.463 1.00 40.09 288 TYR A CA 1
ATOM 2246 C C . TYR A 1 288 ? 10.928 3.486 13.883 1.00 40.09 288 TYR A C 1
ATOM 2248 O O . TYR A 1 288 ? 10.282 4.067 13.009 1.00 40.09 288 TYR A O 1
ATOM 2256 N N . PRO A 1 289 ? 11.050 3.983 15.134 1.00 50.28 289 PRO A N 1
ATOM 2257 C CA . PRO A 1 289 ? 10.370 5.157 15.581 1.00 50.28 289 PRO A CA 1
ATOM 2258 C C . PRO A 1 289 ? 11.216 6.425 15.446 1.00 50.28 289 PRO A C 1
ATOM 2260 O O . PRO A 1 289 ? 12.448 6.384 15.425 1.00 50.28 289 PRO A O 1
ATOM 2263 N N . PRO A 1 290 ? 10.510 7.552 15.508 1.00 54.03 290 PRO A N 1
ATOM 2264 C CA . PRO A 1 290 ? 9.071 7.567 15.319 1.00 54.03 290 PRO A CA 1
ATOM 2265 C C . PRO A 1 290 ? 8.838 7.378 13.824 1.00 54.03 290 PRO A C 1
ATOM 2267 O O . PRO A 1 290 ? 9.331 8.152 13.003 1.00 54.03 290 PRO A O 1
ATOM 2270 N N . GLU A 1 291 ? 8.112 6.319 13.461 1.00 67.38 291 GLU A N 1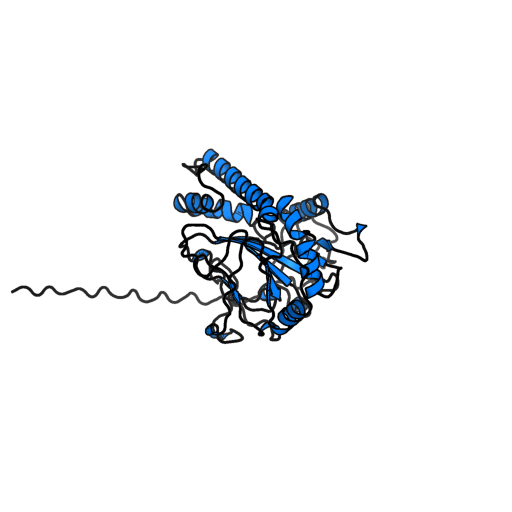
ATOM 2271 C CA . GLU A 1 291 ? 7.450 6.273 12.173 1.00 67.38 291 GLU A CA 1
ATOM 2272 C C . GLU A 1 291 ? 6.765 7.631 12.047 1.00 67.38 291 GLU A C 1
ATOM 2274 O O . GLU A 1 291 ? 6.211 8.149 13.022 1.00 67.38 291 GLU A O 1
ATOM 2279 N N . ALA A 1 292 ? 6.876 8.255 10.880 1.00 72.69 292 ALA A N 1
ATOM 2280 C CA . ALA A 1 292 ? 6.317 9.571 10.593 1.00 72.69 292 ALA A CA 1
ATOM 2281 C C . ALA A 1 292 ? 4.772 9.576 10.616 1.00 72.69 292 ALA A C 1
ATOM 2283 O O . ALA A 1 292 ? 4.156 10.343 9.885 1.00 72.69 292 ALA A O 1
ATOM 2284 N N . ASP A 1 293 ? 4.165 8.676 11.393 1.00 87.06 293 ASP A N 1
ATOM 2285 C CA . ASP A 1 293 ? 2.752 8.495 11.638 1.00 87.06 293 ASP A CA 1
ATOM 2286 C C . ASP A 1 293 ? 2.134 9.821 12.056 1.00 87.06 293 ASP A C 1
ATOM 2288 O O . ASP A 1 293 ? 2.746 10.681 12.710 1.00 87.06 293 ASP A O 1
ATOM 2292 N N . PHE A 1 294 ? 0.902 10.004 11.617 1.00 89.44 294 PHE A N 1
ATOM 2293 C CA . PHE A 1 294 ? 0.268 11.302 11.662 1.00 89.44 294 PHE A CA 1
ATOM 2294 C C . PHE A 1 294 ? -1.228 11.166 11.883 1.00 89.44 294 PHE A C 1
ATOM 2296 O O . PHE A 1 294 ? -1.877 10.223 11.424 1.00 89.44 294 PHE A O 1
ATOM 2303 N N . LEU A 1 295 ? -1.772 12.123 12.630 1.00 92.56 295 LEU A N 1
ATOM 2304 C CA . LEU A 1 295 ? -3.196 12.204 12.899 1.00 92.56 295 LEU A CA 1
ATOM 2305 C C . LEU A 1 295 ? -3.898 12.623 11.607 1.00 92.56 295 LEU A C 1
ATOM 2307 O O . LEU A 1 295 ? -3.705 13.741 11.137 1.00 92.56 295 LEU A O 1
ATOM 2311 N N . VAL A 1 296 ? -4.698 11.728 11.035 1.00 95.94 296 VAL A N 1
ATOM 2312 C CA . VAL A 1 296 ? -5.367 11.942 9.742 1.00 95.94 296 VAL A CA 1
ATOM 2313 C C . VAL A 1 296 ? -6.857 12.260 9.905 1.00 95.94 296 VAL A C 1
ATOM 2315 O O . VAL A 1 296 ? -7.474 12.860 9.031 1.00 95.94 296 VAL A O 1
ATOM 2318 N N . SER A 1 297 ? -7.441 11.916 11.053 1.00 96.56 297 SER A N 1
ATOM 2319 C CA . SER A 1 297 ? -8.800 12.307 11.425 1.00 96.56 297 SER A CA 1
ATOM 2320 C C . SER A 1 297 ? -8.893 12.475 12.934 1.00 96.56 297 SER A C 1
ATOM 2322 O O . SER A 1 297 ? -8.340 11.676 13.688 1.00 96.56 297 SER A O 1
ATOM 2324 N N . SER A 1 298 ? -9.604 13.510 13.376 1.00 95.94 298 SER A N 1
ATOM 2325 C CA . SER A 1 298 ? -9.892 13.739 14.787 1.00 95.94 298 SER A CA 1
ATOM 2326 C C . SER A 1 298 ? -11.106 14.643 14.951 1.00 95.94 298 SER A C 1
ATOM 2328 O O . SER A 1 298 ? -11.116 15.770 14.455 1.00 95.94 298 SER A O 1
ATOM 2330 N N . ALA A 1 299 ? -12.122 14.170 15.673 1.00 93.69 299 ALA A N 1
ATOM 2331 C CA . ALA A 1 299 ? -13.239 15.013 16.093 1.00 93.69 299 ALA A CA 1
ATOM 2332 C C . ALA A 1 299 ? -12.883 15.795 17.366 1.00 93.69 299 ALA A C 1
ATOM 2334 O O . ALA A 1 299 ? -13.330 16.926 17.543 1.00 93.69 299 ALA A O 1
ATOM 2335 N N . LYS A 1 300 ? -12.050 15.208 18.238 1.00 94.25 300 LYS A N 1
ATOM 2336 C CA . LYS A 1 300 ? -11.616 15.824 19.503 1.00 94.25 300 LYS A CA 1
ATOM 2337 C C . LYS A 1 300 ? -10.578 16.937 19.306 1.00 94.25 300 LYS A C 1
ATOM 2339 O O . LYS A 1 300 ? -10.550 17.893 20.075 1.00 94.25 300 LYS A O 1
ATOM 2344 N N . LYS A 1 301 ? -9.698 16.809 18.309 1.00 91.88 301 LYS A N 1
ATOM 2345 C CA . LYS A 1 301 ? -8.541 17.687 18.063 1.00 91.88 301 LYS A CA 1
ATOM 2346 C C . LYS A 1 301 ? -8.401 18.037 16.568 1.00 91.88 301 LYS A C 1
ATOM 2348 O O . LYS A 1 301 ? -7.344 17.800 15.983 1.00 91.88 301 LYS A O 1
ATOM 2353 N N . PRO A 1 302 ? -9.414 18.656 15.933 1.00 93.25 302 PRO A N 1
ATOM 2354 C CA . PRO A 1 302 ? -9.410 18.912 14.488 1.00 93.25 302 PRO A CA 1
ATOM 2355 C C . PRO A 1 302 ? -8.243 19.798 14.025 1.00 93.25 302 PRO A C 1
ATOM 2357 O O . PRO A 1 302 ? -7.716 19.598 12.940 1.00 93.25 302 PRO A O 1
ATOM 2360 N N . LYS A 1 303 ? -7.773 20.730 14.868 1.00 93.56 303 LYS A N 1
ATOM 2361 C CA . LYS A 1 303 ? -6.607 21.587 14.577 1.00 93.56 303 LYS A CA 1
ATOM 2362 C C . LYS A 1 303 ? -5.260 20.846 14.597 1.00 93.56 303 LYS A C 1
ATOM 2364 O O . LYS A 1 303 ? -4.258 21.430 14.214 1.00 93.56 303 LYS A O 1
ATOM 2369 N N . GLN A 1 304 ? -5.224 19.611 15.103 1.00 90.12 304 GLN A N 1
ATOM 2370 C CA . GLN A 1 304 ? -4.023 18.764 15.131 1.00 90.12 304 GLN A CA 1
ATOM 2371 C C . GLN A 1 304 ? -4.016 17.730 13.999 1.00 90.12 304 GLN A C 1
ATOM 2373 O O . GLN A 1 304 ? -3.046 16.983 13.870 1.00 90.12 304 GLN A O 1
ATOM 2378 N N . VAL A 1 305 ? -5.088 17.662 13.197 1.00 94.50 305 VAL A N 1
ATOM 2379 C CA . VAL A 1 305 ? -5.098 16.840 11.987 1.00 94.50 305 VAL A CA 1
ATOM 2380 C C . VAL A 1 305 ? -4.018 17.378 11.058 1.00 94.50 305 VAL A C 1
ATOM 2382 O O . VAL A 1 305 ? -3.955 18.571 10.776 1.00 94.50 305 VAL A O 1
ATOM 2385 N N . THR A 1 306 ? -3.128 16.481 10.660 1.00 94.31 306 THR A N 1
ATOM 2386 C CA . THR A 1 306 ? -1.951 16.789 9.856 1.00 94.31 306 THR A CA 1
ATOM 2387 C C . THR A 1 306 ? -2.384 17.235 8.468 1.00 94.31 306 THR A C 1
ATOM 2389 O O . THR A 1 306 ? -3.254 16.604 7.874 1.00 94.31 306 THR A O 1
ATOM 2392 N N . ASP A 1 307 ? -1.788 18.311 7.962 1.00 96.06 307 ASP A N 1
ATOM 2393 C CA . ASP A 1 307 ? -1.921 18.732 6.569 1.00 96.06 307 ASP A CA 1
ATOM 2394 C C . ASP A 1 307 ? -0.787 18.148 5.709 1.00 96.06 307 ASP A C 1
ATOM 2396 O O . ASP A 1 307 ? 0.109 17.455 6.201 1.00 96.06 307 ASP A O 1
ATOM 2400 N N . TYR A 1 308 ? -0.817 18.424 4.404 1.00 96.19 308 TYR A N 1
ATOM 2401 C CA . TYR A 1 308 ? 0.206 17.920 3.490 1.00 96.19 308 TYR A CA 1
ATOM 2402 C C . TYR A 1 308 ? 1.615 18.431 3.831 1.00 96.19 308 TYR A C 1
ATOM 2404 O O . TYR A 1 308 ? 2.575 17.669 3.730 1.00 96.19 308 TYR A O 1
ATOM 2412 N N . ALA A 1 309 ? 1.755 19.698 4.234 1.00 95.00 309 ALA A N 1
ATOM 2413 C CA . ALA A 1 309 ? 3.060 20.288 4.515 1.00 95.00 309 ALA A CA 1
ATOM 2414 C C . ALA A 1 309 ? 3.731 19.587 5.704 1.00 95.00 309 ALA A C 1
ATOM 2416 O O . ALA A 1 309 ? 4.900 19.202 5.627 1.00 95.00 309 ALA A O 1
ATOM 2417 N N . GLU A 1 310 ? 2.977 19.349 6.776 1.00 91.25 310 GLU A N 1
ATOM 2418 C CA . GLU A 1 310 ? 3.455 18.618 7.945 1.00 91.25 310 GLU A CA 1
ATOM 2419 C C . GLU A 1 310 ? 3.704 17.134 7.633 1.00 91.25 310 GLU A C 1
ATOM 2421 O O . GLU A 1 310 ? 4.720 16.580 8.060 1.00 91.25 310 GLU A O 1
ATOM 2426 N N . TYR A 1 311 ? 2.839 16.492 6.843 1.00 92.12 311 TYR A N 1
ATOM 2427 C CA . TYR A 1 311 ? 3.060 15.128 6.354 1.00 92.12 311 TYR A CA 1
ATOM 2428 C C . TYR A 1 311 ? 4.374 15.004 5.566 1.00 92.12 311 TYR A C 1
ATOM 2430 O O . TYR A 1 311 ? 5.198 14.138 5.875 1.00 92.12 311 TYR A O 1
ATOM 2438 N N . ALA A 1 312 ? 4.606 15.889 4.595 1.00 91.44 312 ALA A N 1
ATOM 2439 C CA . ALA A 1 312 ? 5.812 15.890 3.773 1.00 91.44 312 ALA A CA 1
ATOM 2440 C C . ALA A 1 312 ? 7.061 16.137 4.629 1.00 91.44 312 ALA A C 1
ATOM 2442 O O . ALA A 1 312 ? 8.016 15.363 4.565 1.00 91.44 312 ALA A O 1
ATOM 2443 N N . ARG A 1 313 ? 7.019 17.132 5.52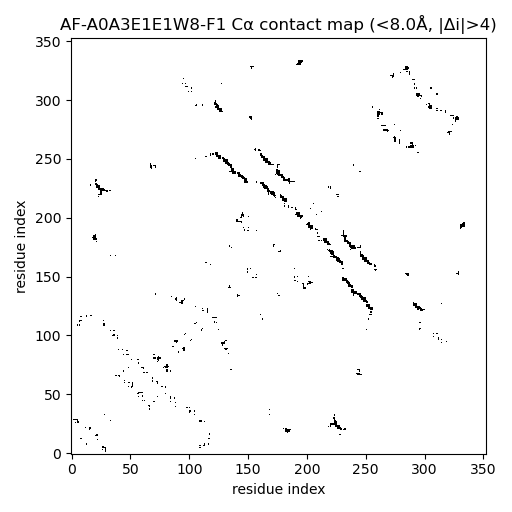6 1.00 87.75 313 ARG A N 1
ATOM 2444 C CA . ARG A 1 313 ? 8.115 17.429 6.461 1.00 87.75 313 ARG A CA 1
ATOM 2445 C C . ARG A 1 313 ? 8.477 16.216 7.325 1.00 87.75 313 ARG A C 1
ATOM 2447 O O . ARG A 1 313 ? 9.661 15.908 7.503 1.00 87.75 313 ARG A O 1
ATOM 2454 N N . ARG A 1 314 ? 7.478 15.498 7.852 1.00 85.31 314 ARG A N 1
ATOM 2455 C CA . ARG A 1 314 ? 7.698 14.267 8.633 1.00 85.31 314 ARG A CA 1
ATOM 2456 C C . ARG A 1 314 ? 8.336 13.170 7.787 1.00 85.31 314 ARG A C 1
ATOM 2458 O O . ARG A 1 314 ? 9.274 12.523 8.252 1.00 85.31 314 ARG A O 1
ATOM 2465 N N . ARG A 1 315 ? 7.869 12.979 6.549 1.00 86.00 315 ARG A N 1
ATOM 2466 C CA . ARG A 1 315 ? 8.417 11.981 5.619 1.00 86.00 315 ARG A CA 1
ATOM 2467 C C . ARG A 1 315 ? 9.865 12.267 5.239 1.00 86.00 315 ARG A C 1
ATOM 2469 O O . ARG A 1 315 ? 10.692 11.367 5.341 1.00 86.00 315 ARG A O 1
ATOM 2476 N N . GLU A 1 316 ? 10.199 13.512 4.919 1.00 84.31 316 GLU A N 1
ATOM 2477 C CA . GLU A 1 316 ? 11.580 13.917 4.640 1.00 84.31 316 GLU A CA 1
ATOM 2478 C C . GLU A 1 316 ? 12.508 13.710 5.844 1.00 84.31 316 GLU A C 1
ATOM 2480 O O . GLU A 1 316 ? 13.657 13.291 5.686 1.00 84.31 316 GLU A O 1
ATOM 2485 N N . THR A 1 317 ? 12.017 13.985 7.055 1.00 79.75 317 THR A N 1
ATOM 2486 C CA . THR A 1 317 ? 12.768 13.734 8.295 1.00 79.75 317 THR A CA 1
ATOM 2487 C C . THR A 1 317 ? 13.027 12.238 8.477 1.00 79.75 317 THR A C 1
ATOM 2489 O O . THR A 1 317 ? 14.157 11.815 8.733 1.00 79.75 317 THR A O 1
ATOM 2492 N N . TYR A 1 318 ? 11.993 11.417 8.291 1.00 77.25 318 TYR A N 1
ATOM 2493 C CA . TYR A 1 318 ? 12.089 9.967 8.417 1.00 77.25 318 TYR A CA 1
ATOM 2494 C C . TYR A 1 318 ? 13.069 9.358 7.405 1.00 77.25 318 TYR A C 1
ATOM 2496 O O . TYR A 1 318 ? 13.905 8.532 7.777 1.00 77.25 318 TYR A O 1
ATOM 2504 N N . ASP A 1 319 ? 13.030 9.811 6.150 1.00 78.12 319 ASP A N 1
ATOM 2505 C CA . ASP A 1 319 ? 13.905 9.318 5.081 1.00 78.12 319 ASP A CA 1
ATOM 2506 C C . ASP A 1 319 ? 15.396 9.611 5.352 1.00 78.12 319 ASP A C 1
ATOM 2508 O O . ASP A 1 319 ? 16.262 8.846 4.921 1.00 78.12 319 ASP A O 1
ATOM 2512 N N . LYS A 1 320 ? 15.708 10.671 6.113 1.00 78.19 320 LYS A N 1
ATOM 2513 C CA . LYS A 1 320 ? 17.080 11.049 6.504 1.00 78.19 320 LYS A CA 1
ATOM 2514 C C . LYS A 1 320 ? 17.583 10.342 7.767 1.00 78.19 320 LYS A C 1
ATOM 2516 O O . LYS A 1 320 ? 18.783 10.359 8.031 1.00 78.19 320 LYS A O 1
ATOM 2521 N N . THR A 1 321 ? 16.704 9.710 8.544 1.00 69.44 321 THR A N 1
ATOM 2522 C CA . THR A 1 321 ? 17.085 9.131 9.840 1.00 69.44 321 THR A CA 1
ATOM 2523 C C . THR A 1 321 ? 17.727 7.746 9.674 1.00 69.44 321 THR A C 1
ATOM 2525 O O . THR A 1 321 ? 17.233 6.898 8.913 1.00 69.44 321 THR A O 1
ATOM 2528 N N . LYS A 1 322 ? 18.822 7.474 10.403 1.00 67.88 322 LYS A N 1
ATOM 2529 C CA . LYS A 1 322 ? 19.488 6.162 10.424 1.00 67.88 322 LYS A CA 1
ATOM 2530 C C . LYS A 1 322 ? 18.926 5.289 11.552 1.00 67.88 322 LYS A C 1
ATOM 2532 O O . LYS A 1 322 ? 19.051 5.642 12.716 1.00 67.88 322 LYS A O 1
ATOM 2537 N N . PRO A 1 323 ? 18.311 4.147 11.228 1.00 59.53 323 PRO A N 1
ATOM 2538 C CA . PRO A 1 323 ? 17.580 3.354 12.182 1.00 59.53 323 PRO A CA 1
ATOM 2539 C C . PRO A 1 323 ? 18.476 2.313 12.838 1.00 59.53 323 PRO A C 1
ATOM 2541 O O . PRO A 1 323 ? 19.362 1.744 12.199 1.00 59.53 323 PRO A O 1
ATOM 2544 N N . ASN A 1 324 ? 18.183 1.996 14.095 1.00 56.53 324 ASN A N 1
ATOM 2545 C CA . ASN A 1 324 ? 18.788 0.868 14.786 1.00 56.53 324 ASN A CA 1
ATOM 2546 C C . ASN A 1 324 ? 17.819 -0.318 14.788 1.00 56.53 324 ASN A C 1
ATOM 2548 O O . ASN A 1 324 ? 16.765 -0.266 15.420 1.00 56.53 324 ASN A O 1
ATOM 2552 N N . PHE A 1 325 ? 18.198 -1.393 14.092 1.00 52.59 325 PHE A N 1
ATOM 2553 C CA . PHE A 1 325 ? 17.377 -2.594 13.937 1.00 52.59 325 PHE A CA 1
ATOM 2554 C C . PHE A 1 325 ? 17.649 -3.702 14.970 1.00 52.59 325 PHE A C 1
ATOM 2556 O O . PHE A 1 325 ? 17.087 -4.794 14.882 1.00 52.59 325 PHE A O 1
ATOM 2563 N N . SER A 1 326 ? 18.514 -3.455 15.958 1.00 51.31 326 SER A N 1
ATOM 2564 C CA . SER A 1 326 ? 18.947 -4.489 16.915 1.00 51.31 326 SER A CA 1
ATOM 2565 C C . SER A 1 326 ? 17.829 -5.023 17.825 1.00 51.31 326 SER A C 1
ATOM 2567 O O . SER A 1 326 ? 17.949 -6.142 18.326 1.00 51.31 326 SER A O 1
ATOM 2569 N N . VAL A 1 327 ? 16.736 -4.266 17.960 1.00 48.50 327 VAL A N 1
ATOM 2570 C CA . VAL A 1 327 ? 15.584 -4.498 18.852 1.00 48.50 327 VAL A CA 1
ATOM 2571 C C . VAL A 1 327 ? 14.333 -5.054 18.140 1.00 48.50 327 VAL A C 1
ATOM 2573 O O . VAL A 1 327 ? 13.229 -5.029 18.674 1.00 48.50 327 VAL A O 1
ATOM 2576 N N . PHE A 1 328 ? 14.473 -5.539 16.905 1.00 55.16 328 PHE A N 1
ATOM 2577 C CA . PHE A 1 328 ? 13.341 -6.041 16.122 1.00 55.16 328 PHE A CA 1
ATOM 2578 C C . PHE A 1 328 ? 12.985 -7.466 16.554 1.00 55.16 328 PHE A C 1
ATOM 2580 O O . PHE A 1 328 ? 13.863 -8.257 16.915 1.00 55.16 328 PHE A O 1
ATOM 2587 N N . ARG A 1 329 ? 11.695 -7.822 16.464 1.00 60.25 329 ARG A N 1
ATOM 2588 C CA . ARG A 1 329 ? 11.245 -9.214 16.607 1.00 60.25 329 ARG A CA 1
ATOM 2589 C C . ARG A 1 329 ? 11.986 -10.055 15.569 1.00 60.25 329 ARG A C 1
ATOM 2591 O O . ARG A 1 329 ? 11.769 -9.902 14.369 1.00 60.25 329 ARG A O 1
ATOM 2598 N N . ARG A 1 330 ? 12.912 -10.897 16.028 1.00 61.12 330 ARG A N 1
ATOM 2599 C CA . ARG A 1 330 ? 13.725 -11.722 15.135 1.00 61.12 330 ARG A CA 1
ATOM 2600 C C . ARG A 1 330 ? 12.913 -12.925 14.696 1.00 61.12 330 ARG A C 1
ATOM 2602 O O . ARG A 1 330 ? 12.457 -13.706 15.526 1.00 61.12 330 ARG A O 1
ATOM 2609 N N . TRP A 1 331 ? 12.767 -13.061 13.388 1.00 66.88 331 TRP A N 1
ATOM 2610 C CA . TRP A 1 331 ? 12.167 -14.231 12.772 1.00 66.88 331 TRP A CA 1
ATOM 2611 C C . TRP A 1 331 ? 13.263 -15.198 12.324 1.00 66.88 331 TRP A C 1
ATOM 2613 O O . TRP A 1 331 ? 14.300 -14.742 11.829 1.00 66.88 331 TRP A O 1
ATOM 2623 N N . PRO A 1 332 ? 13.057 -16.517 12.463 1.00 70.25 332 PRO A N 1
ATOM 2624 C CA . PRO A 1 332 ? 13.974 -17.504 11.907 1.00 70.25 332 PRO A CA 1
ATOM 2625 C C . PRO A 1 332 ? 14.140 -17.311 10.393 1.00 70.25 332 PRO A C 1
ATOM 2627 O O . PRO A 1 332 ? 13.237 -16.830 9.706 1.00 70.25 332 PRO A O 1
ATOM 2630 N N . ALA A 1 333 ? 15.293 -17.697 9.850 1.00 73.25 333 ALA A N 1
ATOM 2631 C CA . ALA A 1 333 ? 15.473 -17.748 8.402 1.00 73.25 333 ALA A CA 1
ATOM 2632 C C . ALA A 1 333 ? 14.622 -18.880 7.805 1.00 73.25 333 ALA A C 1
ATOM 2634 O O . ALA A 1 333 ? 14.439 -19.934 8.423 1.00 73.25 333 ALA A O 1
ATOM 2635 N N . SER A 1 334 ? 14.079 -18.679 6.607 1.00 71.00 334 SER A N 1
ATOM 2636 C CA . SER A 1 334 ? 13.556 -19.782 5.807 1.00 71.00 334 SER A CA 1
ATOM 2637 C C . SER A 1 334 ? 14.731 -20.619 5.308 1.00 71.00 334 SER A C 1
ATOM 2639 O O . SER A 1 334 ? 15.689 -20.059 4.770 1.00 71.00 334 SER A O 1
ATOM 2641 N N . GLU A 1 335 ? 14.663 -21.945 5.440 1.00 69.12 335 GLU A N 1
ATOM 2642 C CA . GLU A 1 335 ? 15.628 -22.813 4.764 1.00 69.12 335 GLU A CA 1
ATOM 2643 C C . GLU A 1 335 ? 15.592 -22.540 3.252 1.00 69.12 335 GLU A C 1
ATOM 2645 O O . GLU A 1 335 ? 14.502 -22.354 2.695 1.00 69.12 335 GLU A O 1
ATOM 2650 N N . PRO A 1 336 ? 16.749 -22.489 2.568 1.00 55.50 336 PRO A N 1
ATOM 2651 C CA . PRO A 1 336 ? 16.768 -22.335 1.123 1.00 55.50 336 PRO A CA 1
ATOM 2652 C C . PRO A 1 336 ? 15.979 -23.485 0.493 1.00 55.50 336 PRO A C 1
ATOM 2654 O O . PRO A 1 336 ? 16.203 -24.653 0.815 1.00 55.50 336 PRO A O 1
ATOM 2657 N N . ALA A 1 337 ? 15.042 -23.156 -0.400 1.00 48.03 337 ALA A N 1
ATOM 2658 C CA . ALA A 1 337 ? 14.289 -24.162 -1.135 1.00 48.03 337 ALA A CA 1
ATOM 2659 C C . ALA A 1 337 ? 15.281 -25.121 -1.808 1.00 48.03 337 ALA A C 1
ATOM 2661 O O . ALA A 1 337 ? 16.098 -24.689 -2.626 1.00 48.03 337 ALA A O 1
ATOM 2662 N N . LYS A 1 338 ? 15.234 -26.415 -1.452 1.00 36.34 338 LYS A N 1
ATOM 2663 C CA . LYS A 1 338 ? 15.995 -27.451 -2.160 1.00 36.34 338 LYS A CA 1
ATOM 2664 C C . LYS A 1 338 ? 15.676 -27.296 -3.644 1.00 36.34 338 LYS A C 1
ATOM 2666 O O . LYS A 1 338 ? 14.506 -27.354 -4.023 1.00 36.34 338 LYS A O 1
ATOM 2671 N N . ALA A 1 339 ? 16.698 -27.041 -4.460 1.00 35.31 339 ALA A N 1
ATOM 2672 C CA . ALA A 1 339 ? 16.536 -26.952 -5.902 1.00 35.31 339 ALA A CA 1
ATOM 2673 C C . ALA A 1 339 ? 15.784 -28.204 -6.370 1.00 35.31 339 ALA A C 1
ATOM 2675 O O . ALA A 1 339 ? 16.217 -29.324 -6.090 1.00 35.31 339 ALA A O 1
ATOM 2676 N N . ALA A 1 340 ? 14.631 -28.015 -7.015 1.00 32.72 340 ALA A N 1
ATOM 2677 C CA . ALA A 1 340 ? 13.891 -29.126 -7.590 1.00 32.72 340 ALA A CA 1
ATOM 2678 C C . ALA A 1 340 ? 14.854 -29.914 -8.497 1.00 32.72 340 ALA A C 1
ATOM 2680 O O . ALA A 1 340 ? 15.560 -29.285 -9.295 1.00 32.72 340 ALA A O 1
ATOM 2681 N N . PRO A 1 341 ? 14.940 -31.252 -8.374 1.00 32.69 341 PRO A N 1
ATOM 2682 C CA . PRO A 1 341 ? 15.824 -32.030 -9.222 1.00 32.69 341 PRO A CA 1
ATOM 2683 C C . PRO A 1 341 ? 15.432 -31.761 -10.672 1.00 32.69 341 PRO A C 1
ATOM 2685 O O . PRO A 1 341 ? 14.261 -31.884 -11.041 1.00 32.69 341 PRO A O 1
ATOM 2688 N N . ALA A 1 342 ? 16.409 -31.333 -11.473 1.00 37.88 342 ALA A N 1
ATOM 2689 C CA . ALA A 1 342 ? 16.227 -31.135 -12.898 1.00 37.88 342 ALA A CA 1
ATOM 2690 C C . ALA A 1 342 ? 15.610 -32.415 -13.466 1.00 37.88 342 ALA A C 1
ATOM 2692 O O . ALA A 1 342 ? 16.227 -33.479 -13.399 1.00 37.88 342 ALA A O 1
ATOM 2693 N N . GLN A 1 343 ? 14.376 -32.325 -13.971 1.00 38.47 343 GLN A N 1
ATOM 2694 C CA . GLN A 1 343 ? 13.737 -33.442 -14.650 1.00 38.47 343 GLN A CA 1
ATOM 2695 C C . GLN A 1 343 ? 14.670 -33.871 -15.780 1.00 38.47 343 GLN A C 1
ATOM 2697 O O . GLN A 1 343 ? 14.912 -33.126 -16.734 1.00 38.47 343 GLN A O 1
ATOM 2702 N N . GLY A 1 344 ? 15.270 -35.049 -15.605 1.00 35.62 344 GLY A N 1
ATOM 2703 C CA . GLY A 1 344 ? 16.209 -35.620 -16.546 1.00 35.62 344 GLY A CA 1
ATOM 2704 C C . GLY A 1 344 ? 15.556 -35.688 -17.916 1.00 35.62 344 GLY A C 1
ATOM 2705 O O . GLY A 1 344 ? 14.491 -36.280 -18.082 1.00 35.62 344 GLY A O 1
ATOM 2706 N N . ARG A 1 345 ? 16.207 -35.076 -18.907 1.00 38.09 345 ARG A N 1
ATOM 2707 C CA . ARG A 1 345 ? 15.912 -35.317 -20.317 1.00 38.09 345 ARG A CA 1
ATOM 2708 C C . ARG A 1 345 ? 16.030 -36.819 -20.559 1.00 38.09 345 ARG A C 1
ATOM 2710 O O . ARG A 1 345 ? 17.139 -37.342 -20.666 1.00 38.09 345 ARG A O 1
ATOM 2717 N N . ALA A 1 346 ? 14.895 -37.503 -20.659 1.00 37.31 346 ALA A N 1
ATOM 2718 C CA . ALA A 1 346 ? 14.838 -38.830 -21.236 1.00 37.31 346 ALA A CA 1
ATOM 2719 C C . ALA A 1 346 ? 15.378 -38.721 -22.669 1.00 37.31 346 ALA A C 1
ATOM 2721 O O . ALA A 1 346 ? 14.747 -38.138 -23.552 1.00 37.31 346 ALA A O 1
ATOM 2722 N N . ARG A 1 347 ? 16.598 -39.222 -22.888 1.00 37.31 347 ARG A N 1
ATOM 2723 C CA . ARG A 1 347 ? 17.136 -39.447 -24.228 1.00 37.31 347 ARG A CA 1
ATOM 2724 C C . ARG A 1 347 ? 16.227 -40.464 -24.910 1.00 37.31 347 ARG A C 1
ATOM 2726 O O . ARG A 1 347 ? 16.258 -41.645 -24.571 1.00 37.31 347 ARG A O 1
ATOM 2733 N N . ALA A 1 348 ? 15.445 -40.004 -25.880 1.00 36.66 348 ALA A N 1
ATOM 2734 C CA . ALA A 1 348 ? 14.835 -40.874 -26.868 1.00 36.66 348 ALA A CA 1
ATOM 2735 C C . ALA A 1 348 ? 15.963 -41.618 -27.600 1.00 36.66 348 ALA A C 1
ATOM 2737 O O . ALA A 1 348 ? 16.727 -41.020 -28.358 1.00 36.66 348 ALA A O 1
ATOM 2738 N N . LYS A 1 349 ? 16.109 -42.919 -27.331 1.00 39.25 349 LYS A N 1
ATOM 2739 C CA . LYS A 1 349 ? 16.888 -43.810 -28.191 1.00 39.25 349 LYS A CA 1
ATOM 2740 C C . LYS A 1 349 ? 16.099 -43.995 -29.483 1.00 39.25 349 LYS A C 1
ATOM 2742 O O . LYS A 1 349 ? 14.999 -44.541 -29.476 1.00 39.25 349 LYS A O 1
ATOM 2747 N N . SER A 1 350 ? 16.676 -43.523 -30.580 1.00 38.16 350 SER A N 1
ATOM 2748 C CA . SER A 1 350 ? 16.248 -43.824 -31.937 1.00 38.16 350 SER A CA 1
ATOM 2749 C C . SER A 1 350 ? 16.305 -45.333 -32.182 1.00 38.16 350 SER A C 1
ATOM 2751 O O . SER A 1 350 ? 17.382 -45.926 -32.128 1.00 38.16 350 SER A O 1
ATOM 2753 N N . ARG A 1 351 ? 15.161 -45.946 -32.488 1.00 42.53 351 ARG A N 1
ATOM 2754 C CA . ARG A 1 351 ? 15.103 -47.192 -33.259 1.00 42.53 351 ARG A CA 1
ATOM 2755 C C . ARG A 1 351 ? 14.929 -46.818 -34.731 1.00 42.53 351 ARG A C 1
ATOM 2757 O O . ARG A 1 351 ? 13.912 -46.230 -35.091 1.00 42.53 351 ARG A O 1
ATOM 2764 N N .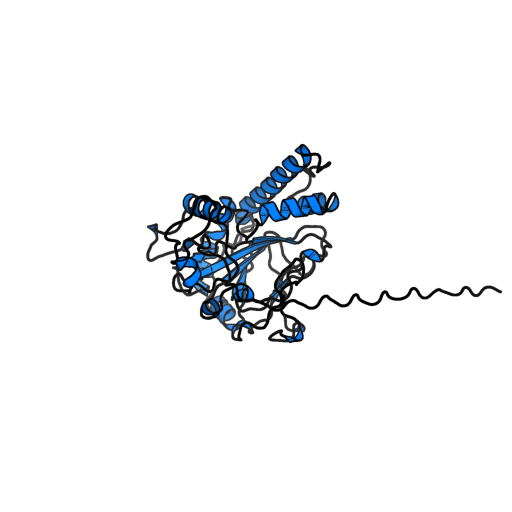 LYS A 1 352 ? 15.913 -47.157 -35.559 1.00 42.78 352 LYS A N 1
ATOM 2765 C CA . LYS A 1 352 ? 15.751 -47.385 -36.997 1.00 42.78 352 LYS A CA 1
ATOM 2766 C C . LYS A 1 352 ? 16.665 -48.544 -37.389 1.00 42.78 352 LYS A C 1
ATOM 2768 O O . LYS A 1 352 ? 17.842 -48.484 -37.049 1.00 42.78 352 LYS A O 1
ATOM 2773 N N . ALA A 1 353 ? 16.054 -49.479 -38.121 1.00 38.59 353 ALA A N 1
ATOM 2774 C CA . ALA A 1 353 ? 16.576 -50.693 -38.750 1.00 38.59 353 ALA A CA 1
ATOM 2775 C C . ALA A 1 353 ? 17.082 -51.771 -37.786 1.00 38.59 353 ALA A C 1
ATOM 2777 O O . ALA A 1 353 ? 18.181 -51.612 -37.217 1.00 38.59 353 ALA A O 1
#

Secondary structure (DSSP, 8-state):
-PPPPP-PPPHHHHHHHHHHSEEEETTSS-GGGGHHHHHHHHHHHHHHHHHHHHTTS-S---TTS-HHHHHHHHHHH-HHHHHHHHHHHH-SSS-----HHHHHHHT-HHHHHHHHHHHT-S-EEEPS--EEEEE-TT-GGG---SB-GGGGS-GGGGGS-EEEEEEESS-B-TTTT-EEE-TTGGGSPP---BBS-GGG--B--GGG-SS-GGGPEEE-B-TT-EEEEETTS-EEE----SSS-EEEEEEEEEETTS--STT---S-B-TTSPBPHHHHHS---SSPSSP--EEEE-SS-GGGS--HHHHHHHHHHHHHPPP--TTS-PPPBPPPPPPPP------------

pLDDT: mean 84.66, std 18.62, range [32.69, 98.81]

Sequence (353 aa):
MKVPKSKPLTSQQVQFFHEEGYLIAPNVFNPAELEPLRKALHEAIDKKARELKAAGKLKNLHSRLGFNKRLAAIYRDSAENGDTVIRYLEGLRGGGFHAPEMFEVISHPKLMAAVGALLGTKEIVASSVYRVRPKLPKLGRGIVPWHQDSGYYASHCDQQMIITCWVPLVDANVKNGCMQILPRTHRGKVVMHHTGGNAGFLVIKDENLPDDPRRAITAVCPQGGVVFMTNRTPHCSTPNYSDHVRWSIDLRFQSIEAPSNVGLWPKTIDAEGNADAEFYKKGNIACYPPEADFLVSSAKKPKQVTDYAEYARRRETYDKTKPNFSVFRRWPASEPAKAAPAQGRARAKSRKA

Solvent-accessible surface area (backbone atoms only — not comparable to full-atom values): 19347 Å² total; per-residue (Å²): 131,84,78,77,77,62,66,79,73,48,73,68,53,42,50,44,24,74,63,33,26,37,38,80,41,62,44,54,41,56,52,75,78,50,45,60,37,52,49,53,53,39,50,53,51,49,52,51,42,50,53,36,32,76,69,71,75,38,94,70,76,51,80,90,46,54,73,48,39,30,58,55,52,44,25,71,79,32,59,67,60,26,50,53,49,50,45,58,45,19,29,98,73,38,38,40,58,66,47,69,49,48,49,51,59,72,52,24,67,59,55,49,53,40,51,22,60,68,70,73,42,56,42,30,28,35,49,40,65,21,40,61,44,72,26,38,43,75,40,71,67,58,28,48,50,40,30,35,62,48,75,53,41,31,79,75,40,72,78,44,72,36,37,36,40,38,31,31,75,37,70,29,30,84,53,39,27,21,38,34,36,41,64,50,44,33,83,48,77,88,65,63,48,20,34,70,28,59,84,63,35,56,22,36,50,80,93,47,45,94,60,66,75,88,69,37,47,74,52,63,33,41,41,20,12,34,40,39,30,36,27,44,24,38,31,31,34,46,59,16,72,41,91,39,40,35,37,30,37,40,42,34,36,29,47,71,83,40,72,59,61,69,89,60,70,54,90,46,68,50,100,86,28,46,62,41,76,68,52,67,73,74,49,68,39,36,61,65,67,50,52,50,48,40,39,54,37,32,80,91,46,57,91,64,38,55,51,67,70,58,49,41,54,34,44,58,51,49,75,64,49,56,78,80,71,90,42,34,80,81,54,54,73,52,77,78,78,76,76,74,77,75,80,74,80,78,77,80,79,82,86,78,135